Protein AF-A0A928IT54-F1 (afdb_monomer_lite)

Secondary structure (DSSP, 8-state):
--THHHHHHHHHHHHHHHHHHHHHHHHHHHHHHHHHHHHHHHHHHHHHHHHHHHHHHTTTT------------------------------------------------------------------EEEEEEEEEETTEEEEEEEEESS-TTS-TT-EEEEEEEEEEEEEEEETTEEEEEES---TTTS-TT-EEEEEEEEEEE-SS-EEEEEEEEEE----

Foldseek 3Di:
DDPVVVVVVVVVVVVVVVVVVVVVVVVVVVVVVVVVVVVVVVVVVVVVVVVVVVCVVVVVPPPPDDDDDDDDDDDDDDDDDDDDDDPDDDDDDDDDDDDDDDDDDDDPPPDPPPPPPPPPPPDPPFFKFWWQFAADDPFFGKTFGQDGDDDPPDDGRAIEAEGEDQFAWEWEDDPPGTDTDTDDDDCVVRPGRFIKMFGADDWDDDPRHIYGYGRYIYRDDDD

Sequence (223 aa):
MRPEKLHDALNYLDDDLIISADKRRRNRDEDKRIWFRIIPAAACFCLILTGVLVARHTGMLDSKDSVVQEETQIETSLHSEDNGSFDGEASQSSPLPGVDDNSSSGLKNESTDDFSNESISESEERPSFIVTIEKWDKNGFDGIISEIADTKLFPEGTKVKVVFSDRCRILTPIENGYSDRAGTPCPEEFPAGTKVCIQFYSYEEKDEYVILYSDQIIKSKEE

Structure (mmCIF, N/CA/C/O backbone):
data_AF-A0A928IT54-F1
#
_entry.id   AF-A0A928IT54-F1
#
loop_
_atom_site.group_PDB
_atom_site.id
_atom_site.type_symbol
_atom_site.label_atom_id
_atom_site.label_alt_id
_atom_site.label_comp_id
_atom_site.label_asym_id
_atom_site.label_entity_id
_atom_site.label_seq_id
_atom_site.pdbx_PDB_ins_code
_atom_site.Cartn_x
_atom_site.Cartn_y
_atom_site.Cartn_z
_atom_site.occupancy
_atom_site.B_iso_or_equiv
_atom_site.auth_seq_id
_atom_site.auth_comp_id
_atom_site.auth_asym_id
_atom_site.auth_atom_id
_atom_site.pdbx_PDB_model_num
ATOM 1 N N . MET A 1 1 ? 4.496 54.650 21.876 1.00 48.75 1 MET A N 1
ATOM 2 C CA . MET A 1 1 ? 3.704 53.558 21.264 1.00 48.75 1 MET A CA 1
ATOM 3 C C . MET A 1 1 ? 3.563 52.452 22.296 1.00 48.75 1 MET A C 1
ATOM 5 O O . MET A 1 1 ? 4.516 52.237 23.031 1.00 48.75 1 MET A O 1
ATOM 9 N N . ARG A 1 2 ? 2.379 51.844 22.438 1.00 58.34 2 ARG A N 1
ATOM 10 C CA . ARG A 1 2 ? 2.133 50.810 23.458 1.00 58.34 2 ARG A CA 1
ATOM 11 C C . ARG A 1 2 ? 2.638 49.449 22.947 1.00 58.34 2 ARG A C 1
ATOM 13 O O . ARG A 1 2 ? 2.363 49.149 21.785 1.00 58.34 2 ARG A O 1
ATOM 20 N N . PRO A 1 3 ? 3.346 48.659 23.772 1.00 62.00 3 PRO A N 1
ATOM 21 C CA . PRO A 1 3 ? 3.976 47.399 23.358 1.00 62.00 3 PRO A CA 1
ATOM 22 C C . PRO A 1 3 ? 2.972 46.323 22.915 1.00 62.00 3 PRO A C 1
ATOM 24 O O . PRO A 1 3 ? 3.323 45.434 22.153 1.00 62.00 3 PRO A O 1
ATOM 27 N N . GLU A 1 4 ? 1.703 46.456 23.298 1.00 63.81 4 GLU A N 1
ATOM 28 C CA . GLU A 1 4 ? 0.630 45.519 22.937 1.00 63.81 4 GLU A CA 1
ATOM 29 C C . GLU A 1 4 ? 0.334 45.474 21.427 1.00 63.81 4 GLU A C 1
ATOM 31 O O . GLU A 1 4 ? -0.143 44.466 20.930 1.00 63.81 4 GLU A O 1
ATOM 36 N N . LYS A 1 5 ? 0.678 46.518 20.659 1.00 63.34 5 LYS A N 1
ATOM 37 C CA . LYS A 1 5 ? 0.433 46.539 19.203 1.00 63.34 5 LYS A CA 1
ATOM 38 C C . LYS A 1 5 ? 1.499 45.826 18.365 1.00 63.34 5 LYS A C 1
ATOM 40 O O . LYS A 1 5 ? 1.297 45.652 17.169 1.00 63.34 5 LYS A O 1
ATOM 45 N N . LEU A 1 6 ? 2.639 45.464 18.956 1.00 66.56 6 LEU A N 1
ATOM 46 C CA . LEU A 1 6 ? 3.739 44.815 18.232 1.00 66.56 6 LEU A CA 1
ATOM 47 C C . LEU A 1 6 ? 3.522 43.306 18.080 1.00 66.56 6 LEU A C 1
ATOM 49 O O . LEU A 1 6 ? 3.872 42.757 17.041 1.00 66.56 6 LEU A O 1
ATOM 53 N N . HIS A 1 7 ? 2.899 42.656 19.066 1.00 67.75 7 HIS A N 1
ATOM 54 C CA . HIS A 1 7 ? 2.609 41.222 19.000 1.00 67.75 7 HIS A CA 1
ATOM 55 C C . HIS A 1 7 ? 1.510 40.894 17.982 1.00 67.75 7 HIS A C 1
ATOM 57 O O . HIS A 1 7 ? 1.680 39.957 17.209 1.00 67.75 7 HIS A O 1
ATOM 63 N N . ASP A 1 8 ? 0.462 41.719 17.886 1.00 70.62 8 ASP A N 1
ATOM 64 C CA . ASP A 1 8 ? -0.584 41.544 16.866 1.00 70.62 8 ASP A CA 1
ATOM 65 C C . ASP A 1 8 ? -0.047 41.722 15.436 1.00 70.62 8 ASP A C 1
ATOM 67 O O . ASP A 1 8 ? -0.467 41.019 14.520 1.00 70.62 8 ASP A O 1
ATOM 71 N N . ALA A 1 9 ? 0.909 42.636 15.232 1.00 67.75 9 ALA A N 1
ATOM 72 C CA . ALA A 1 9 ? 1.508 42.872 13.918 1.00 67.75 9 ALA A CA 1
ATOM 73 C C . ALA A 1 9 ? 2.490 41.767 13.492 1.00 67.75 9 ALA A C 1
ATOM 75 O O . ALA A 1 9 ? 2.655 41.546 12.294 1.00 67.75 9 ALA A O 1
ATOM 76 N N . LEU A 1 10 ? 3.132 41.080 14.447 1.00 65.19 10 LEU A N 1
ATOM 77 C CA . LEU A 1 10 ? 3.963 39.909 14.152 1.00 65.19 10 LEU A CA 1
ATOM 78 C C . LEU A 1 10 ? 3.113 38.673 13.843 1.00 65.19 10 LEU A C 1
ATOM 80 O O . LEU A 1 10 ? 3.447 37.946 12.916 1.00 65.19 10 LEU A O 1
ATOM 84 N N . ASN A 1 11 ? 2.001 38.471 14.556 1.00 69.12 11 ASN A N 1
ATOM 85 C CA . ASN A 1 11 ? 1.141 37.306 14.336 1.00 69.12 11 ASN A CA 1
ATOM 86 C C . ASN A 1 11 ? 0.441 37.346 12.965 1.00 69.12 11 ASN A C 1
ATOM 88 O O . ASN A 1 11 ? 0.242 36.317 12.338 1.00 69.12 11 ASN A O 1
ATOM 92 N N . TYR A 1 12 ? 0.118 38.542 12.458 1.00 66.62 12 TYR A N 1
ATOM 93 C CA . TYR A 1 12 ? -0.532 38.688 11.149 1.00 66.62 12 TYR A CA 1
ATOM 94 C C . TYR A 1 12 ? 0.417 38.510 9.952 1.00 66.62 12 TYR A C 1
ATOM 96 O O . TYR A 1 12 ? -0.051 38.321 8.833 1.00 66.62 12 TYR A O 1
ATOM 104 N N . LEU A 1 13 ? 1.739 38.617 10.149 1.00 62.41 13 LEU A N 1
ATOM 105 C CA . LEU A 1 13 ? 2.703 38.542 9.044 1.00 62.41 13 LEU A CA 1
ATOM 106 C C . LEU A 1 13 ? 3.140 37.107 8.719 1.00 62.41 13 LEU A C 1
ATOM 108 O O . LEU A 1 13 ? 3.599 36.870 7.603 1.00 62.41 13 LEU A O 1
ATOM 112 N N . ASP A 1 14 ? 3.019 36.180 9.671 1.00 74.56 14 ASP A N 1
ATOM 113 C CA . ASP A 1 14 ? 3.501 34.802 9.517 1.00 74.56 14 ASP A CA 1
ATOM 114 C C . ASP A 1 14 ? 2.472 33.924 8.785 1.00 74.56 14 ASP A C 1
ATOM 116 O O . ASP A 1 14 ? 2.804 33.255 7.805 1.00 74.56 14 ASP A O 1
ATOM 120 N N . ASP A 1 15 ? 1.192 34.027 9.154 1.00 74.62 15 ASP A N 1
ATOM 121 C CA . ASP A 1 15 ? 0.120 33.209 8.569 1.00 74.62 15 ASP A CA 1
ATOM 122 C C . ASP A 1 15 ? -0.050 33.446 7.056 1.00 74.62 15 ASP A C 1
ATOM 124 O O . ASP A 1 15 ? -0.161 32.497 6.276 1.00 74.62 15 ASP A O 1
ATOM 128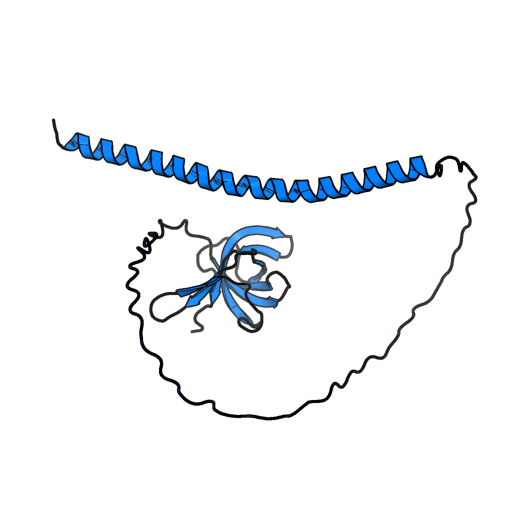 N N . ASP A 1 16 ? 0.008 34.702 6.600 1.00 75.62 16 ASP A N 1
ATOM 129 C CA . ASP A 1 16 ? -0.084 35.034 5.170 1.00 75.62 16 ASP A CA 1
ATOM 130 C C . ASP A 1 16 ? 1.132 34.512 4.373 1.00 75.62 16 ASP A C 1
ATOM 132 O O . ASP A 1 16 ? 1.015 34.124 3.197 1.00 75.62 16 ASP A O 1
ATOM 136 N N . LEU A 1 17 ? 2.315 34.466 4.997 1.00 78.06 17 LEU A N 1
ATOM 137 C CA . LEU A 1 17 ? 3.530 33.954 4.363 1.00 78.06 17 LEU A CA 1
ATOM 138 C C . LEU A 1 17 ? 3.499 32.424 4.265 1.00 78.06 17 LEU A C 1
ATOM 140 O O . LEU A 1 17 ? 3.837 31.870 3.216 1.00 78.06 17 LEU A O 1
ATOM 144 N N . ILE A 1 18 ? 3.021 31.754 5.314 1.00 75.38 18 ILE A N 1
ATOM 145 C CA . ILE A 1 18 ? 2.848 30.299 5.361 1.00 75.38 18 ILE A CA 1
ATOM 146 C C . ILE A 1 18 ? 1.807 29.861 4.321 1.00 75.38 18 ILE A C 1
ATOM 148 O O . ILE A 1 18 ? 2.095 29.006 3.481 1.00 75.38 18 ILE A O 1
ATOM 152 N N . ILE A 1 19 ? 0.645 30.524 4.266 1.00 77.81 19 ILE A N 1
ATOM 153 C CA . ILE A 1 19 ? -0.419 30.215 3.295 1.00 77.81 19 ILE A CA 1
ATOM 154 C C . ILE A 1 19 ? 0.063 30.425 1.850 1.00 77.81 19 ILE A C 1
ATOM 156 O O . ILE A 1 19 ? -0.245 29.630 0.953 1.00 77.81 19 ILE A O 1
ATOM 160 N N . SER A 1 20 ? 0.830 31.487 1.588 1.00 74.00 20 SER A N 1
ATOM 161 C CA . SER A 1 20 ? 1.341 31.764 0.239 1.00 74.00 20 SER A CA 1
ATOM 162 C C . SER A 1 20 ? 2.483 30.827 -0.183 1.00 74.00 20 SER A C 1
ATOM 164 O O . SER A 1 20 ? 2.585 30.497 -1.373 1.00 74.00 20 SER A O 1
ATOM 166 N N . ALA A 1 21 ? 3.292 30.340 0.763 1.00 75.88 21 ALA A N 1
ATOM 167 C CA . ALA A 1 21 ? 4.325 29.336 0.520 1.00 75.88 21 ALA A CA 1
ATOM 168 C C . ALA A 1 21 ? 3.724 27.950 0.227 1.00 75.88 21 ALA A C 1
ATOM 170 O O . ALA A 1 21 ? 4.107 27.312 -0.763 1.00 75.88 21 ALA A O 1
ATOM 171 N N . ASP A 1 22 ? 2.720 27.524 0.995 1.00 73.81 22 ASP A N 1
ATOM 172 C CA . ASP A 1 22 ? 2.057 26.229 0.797 1.00 73.81 22 ASP A CA 1
ATOM 173 C C . ASP A 1 22 ? 1.268 26.167 -0.510 1.00 73.81 22 ASP A C 1
ATOM 175 O O . ASP A 1 22 ? 1.308 25.168 -1.239 1.00 73.81 22 ASP A O 1
ATOM 179 N N . LYS A 1 23 ? 0.645 27.284 -0.902 1.00 77.62 23 LYS A N 1
ATOM 180 C CA . LYS A 1 23 ? -0.034 27.398 -2.198 1.00 77.62 23 LYS A CA 1
ATOM 181 C C . LYS A 1 23 ? 0.911 27.153 -3.381 1.0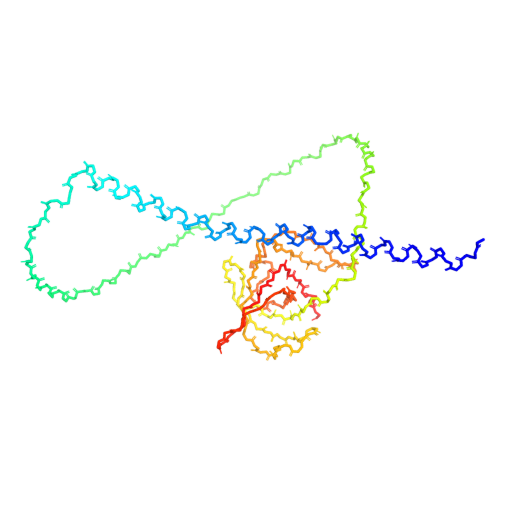0 77.62 23 LYS A C 1
ATOM 183 O O . LYS A 1 23 ? 0.489 26.604 -4.399 1.00 77.62 23 LYS A O 1
ATOM 188 N N . ARG A 1 24 ? 2.199 27.511 -3.268 1.00 70.25 24 ARG A N 1
ATOM 189 C CA . ARG A 1 24 ? 3.195 27.218 -4.317 1.00 70.25 24 ARG A CA 1
ATOM 190 C C . ARG A 1 24 ? 3.622 25.752 -4.346 1.00 70.25 24 ARG A C 1
ATOM 192 O O . ARG A 1 24 ? 3.916 25.256 -5.434 1.00 70.25 24 ARG A O 1
ATOM 199 N N . ARG A 1 25 ? 3.660 25.058 -3.202 1.00 64.94 25 ARG A N 1
ATOM 200 C CA . ARG A 1 25 ? 3.973 23.618 -3.162 1.00 64.94 25 ARG A CA 1
ATOM 201 C C . ARG A 1 25 ? 2.824 22.788 -3.738 1.00 64.94 25 ARG A C 1
ATOM 203 O O . ARG A 1 25 ? 3.078 21.963 -4.612 1.00 64.94 25 ARG A O 1
ATOM 210 N N . ARG A 1 26 ? 1.572 23.077 -3.361 1.00 66.06 26 ARG A N 1
ATOM 211 C CA . ARG A 1 26 ? 0.390 22.327 -3.836 1.00 66.06 26 ARG A CA 1
ATOM 212 C C . ARG A 1 26 ? 0.206 22.392 -5.357 1.00 66.06 26 ARG A C 1
ATOM 214 O O . ARG A 1 26 ? 0.040 21.359 -6.000 1.00 66.06 26 ARG A O 1
ATOM 221 N N . ASN A 1 27 ? 0.361 23.577 -5.953 1.00 62.44 27 ASN A N 1
ATOM 222 C CA . ASN A 1 27 ? 0.203 23.750 -7.403 1.00 62.44 27 ASN A CA 1
ATOM 223 C C . ASN A 1 27 ? 1.250 22.978 -8.232 1.00 62.44 27 ASN A C 1
ATOM 225 O O . ASN A 1 27 ? 0.994 22.641 -9.384 1.00 62.44 27 ASN A O 1
ATOM 229 N N . ARG A 1 28 ? 2.432 22.678 -7.672 1.00 60.34 28 ARG A N 1
ATOM 230 C CA . ARG A 1 28 ? 3.509 22.003 -8.416 1.00 60.34 28 ARG A CA 1
ATOM 231 C C . ARG A 1 28 ? 3.288 20.495 -8.563 1.00 60.34 28 ARG A C 1
ATOM 233 O O . ARG A 1 28 ? 3.845 19.891 -9.483 1.00 60.34 28 ARG A O 1
ATOM 240 N N . ASP A 1 29 ? 2.511 19.884 -7.674 1.00 58.00 29 ASP A N 1
ATOM 241 C CA . ASP A 1 29 ? 2.240 18.444 -7.720 1.00 58.00 29 ASP A CA 1
ATOM 242 C C . ASP A 1 29 ? 0.953 18.096 -8.478 1.00 58.00 29 ASP A C 1
ATOM 244 O O . ASP A 1 29 ? 0.865 17.008 -9.053 1.00 58.00 29 ASP A O 1
ATOM 248 N N . GLU A 1 30 ? 0.005 19.029 -8.588 1.00 60.62 30 GLU A N 1
ATOM 249 C CA . GLU A 1 30 ? -1.184 18.854 -9.431 1.00 60.62 30 GLU A CA 1
ATOM 250 C C . GLU A 1 30 ? -0.840 18.862 -10.933 1.00 60.62 30 GLU A C 1
ATOM 252 O O . GLU A 1 30 ? -1.327 18.006 -11.679 1.00 60.62 30 GLU A O 1
ATOM 257 N N . ASP A 1 31 ? 0.091 19.720 -11.368 1.00 64.56 31 ASP A N 1
ATOM 258 C CA . ASP A 1 31 ? 0.522 19.804 -12.776 1.00 64.56 31 ASP A CA 1
ATOM 259 C C . ASP A 1 31 ? 1.129 18.490 -13.304 1.00 64.56 31 ASP A C 1
ATOM 261 O O . ASP A 1 31 ? 0.942 18.117 -14.468 1.00 64.56 31 ASP A O 1
ATOM 265 N N . LYS A 1 32 ? 1.819 17.729 -12.444 1.00 61.94 32 LYS A N 1
ATOM 266 C CA . LYS A 1 32 ? 2.462 16.465 -12.844 1.00 61.94 32 LYS A CA 1
ATOM 267 C C . LYS A 1 32 ? 1.441 15.369 -13.144 1.00 61.94 32 LYS A C 1
ATOM 269 O O . LYS A 1 32 ? 1.650 14.582 -14.067 1.00 61.94 32 LYS A O 1
ATOM 274 N N . ARG A 1 33 ? 0.324 15.317 -12.406 1.00 65.12 33 ARG A N 1
ATOM 275 C CA . ARG A 1 33 ? -0.713 14.285 -12.605 1.00 65.12 33 ARG A CA 1
ATOM 276 C C . ARG A 1 33 ? -1.452 14.466 -13.931 1.00 65.12 33 ARG A C 1
ATOM 278 O O . ARG A 1 33 ? -1.840 13.478 -14.553 1.00 65.12 33 ARG A O 1
ATOM 285 N N . ILE A 1 34 ? -1.611 15.710 -14.386 1.00 71.38 34 ILE A N 1
ATOM 286 C CA . ILE A 1 34 ? -2.266 16.022 -15.663 1.00 71.38 34 ILE A CA 1
ATOM 287 C C . ILE A 1 34 ? -1.351 15.650 -16.838 1.00 71.38 34 ILE A C 1
ATOM 289 O O . ILE A 1 34 ? -1.801 14.999 -17.782 1.00 71.38 34 ILE A O 1
ATOM 293 N N . TRP A 1 35 ? -0.054 15.967 -16.758 1.00 70.75 35 TRP A N 1
ATOM 294 C CA . TRP A 1 35 ? 0.914 15.631 -17.810 1.00 70.75 35 TRP A CA 1
ATOM 295 C C . TRP A 1 35 ? 1.022 14.125 -18.075 1.00 70.75 35 TRP A C 1
ATOM 297 O O . TRP A 1 35 ? 1.027 13.706 -19.234 1.00 70.75 35 TRP A O 1
ATOM 307 N N . PHE A 1 36 ? 1.014 13.299 -17.024 1.00 73.44 36 PHE A N 1
ATOM 308 C CA . PHE A 1 36 ? 1.082 11.841 -17.174 1.00 73.44 36 PHE A CA 1
ATOM 309 C C . PHE A 1 36 ? -0.110 11.235 -17.929 1.00 73.44 36 PHE A C 1
ATOM 311 O O . PHE A 1 36 ? 0.040 10.187 -18.555 1.00 73.44 36 PHE A O 1
ATOM 318 N N . ARG A 1 37 ? -1.279 11.891 -17.935 1.00 74.88 37 ARG A N 1
ATOM 319 C CA . ARG A 1 37 ? -2.451 11.425 -18.697 1.00 74.88 37 ARG A CA 1
ATOM 320 C C . ARG A 1 37 ? -2.429 11.845 -20.168 1.00 74.88 37 ARG A C 1
ATOM 322 O O . ARG A 1 37 ? -2.993 11.142 -21.001 1.00 74.88 37 ARG A O 1
ATOM 329 N N . ILE A 1 38 ? -1.772 12.954 -20.506 1.00 83.56 38 ILE A N 1
ATOM 330 C CA . ILE A 1 38 ? -1.768 13.498 -21.875 1.00 83.56 38 ILE A CA 1
ATOM 331 C C . ILE A 1 38 ? -0.731 12.791 -22.762 1.00 83.56 38 ILE A C 1
ATOM 333 O O . ILE A 1 38 ? -0.992 12.553 -23.941 1.00 83.56 38 ILE A O 1
ATOM 337 N N . ILE A 1 39 ? 0.417 12.398 -22.200 1.00 83.31 39 ILE A N 1
ATOM 338 C CA . ILE A 1 39 ? 1.505 11.724 -22.933 1.00 83.31 39 ILE A CA 1
ATOM 339 C C . ILE A 1 39 ? 1.045 10.455 -23.687 1.00 83.31 39 ILE A C 1
ATOM 341 O O . ILE A 1 39 ? 1.313 10.368 -24.889 1.00 83.31 39 ILE A O 1
ATOM 345 N N . PRO A 1 40 ? 0.334 9.485 -23.070 1.00 83.00 40 PRO A N 1
ATOM 346 C CA . PRO A 1 40 ? -0.095 8.282 -23.788 1.00 83.00 40 PRO A CA 1
ATOM 347 C C . PRO A 1 40 ? -1.131 8.587 -24.878 1.00 83.00 40 PRO A C 1
ATOM 349 O O . PRO A 1 40 ? -1.068 8.009 -25.961 1.00 83.00 40 PRO A O 1
ATOM 352 N N . ALA A 1 41 ? -2.036 9.545 -24.643 1.00 86.44 41 ALA A N 1
ATOM 353 C CA . ALA A 1 41 ? -3.020 9.963 -25.640 1.00 86.44 41 ALA A CA 1
ATOM 354 C C . ALA A 1 41 ? -2.348 10.583 -26.879 1.00 86.44 41 ALA A C 1
ATOM 356 O O . ALA A 1 41 ? -2.717 10.266 -28.012 1.00 86.44 41 ALA A O 1
ATOM 357 N N . ALA A 1 42 ? -1.317 11.409 -26.673 1.00 91.62 42 ALA A N 1
ATOM 358 C CA . ALA A 1 42 ? -0.528 11.984 -27.758 1.00 91.62 42 ALA A CA 1
ATOM 359 C C . ALA A 1 42 ? 0.234 10.906 -28.551 1.00 91.62 42 ALA A C 1
ATOM 361 O O . ALA A 1 42 ? 0.244 10.944 -29.782 1.00 91.62 42 ALA A O 1
ATOM 362 N N . ALA A 1 43 ? 0.813 9.909 -27.872 1.00 92.94 43 ALA A N 1
ATOM 363 C CA . ALA A 1 43 ? 1.506 8.800 -28.529 1.00 92.94 43 ALA A CA 1
ATOM 364 C C . ALA A 1 43 ? 0.561 7.958 -29.407 1.00 92.94 43 ALA A C 1
ATOM 366 O O . ALA A 1 43 ? 0.886 7.668 -30.560 1.00 92.94 43 ALA A O 1
ATOM 367 N N . CYS A 1 44 ? -0.637 7.626 -28.909 1.00 91.88 44 CYS A N 1
ATOM 368 C CA . CYS A 1 44 ? -1.655 6.923 -29.696 1.00 91.88 44 CYS A CA 1
ATOM 369 C C . CYS A 1 44 ? -2.101 7.736 -30.919 1.00 91.88 44 CYS A C 1
ATOM 371 O O . CYS A 1 44 ? -2.231 7.183 -32.011 1.00 91.88 44 CYS A O 1
ATOM 373 N N . PHE A 1 45 ? -2.287 9.050 -30.766 1.00 95.31 45 PHE A N 1
ATOM 374 C CA . PHE A 1 45 ? -2.660 9.922 -31.879 1.00 95.31 45 PHE A CA 1
ATOM 375 C C . PHE A 1 45 ? -1.583 9.954 -32.977 1.00 95.31 45 PHE A C 1
ATOM 377 O O . PHE A 1 45 ? -1.910 9.868 -34.162 1.00 95.31 45 PHE A O 1
ATOM 384 N N . CYS A 1 46 ? -0.299 9.984 -32.603 1.00 94.94 46 CYS A N 1
ATOM 385 C CA . CYS A 1 46 ? 0.812 9.908 -33.555 1.00 94.94 46 CYS A CA 1
ATOM 386 C C . CYS A 1 46 ? 0.814 8.601 -34.364 1.00 94.94 46 CYS A C 1
ATOM 388 O O . CYS A 1 46 ? 1.044 8.652 -35.571 1.00 94.94 46 CYS A O 1
ATOM 390 N N . LEU A 1 47 ? 0.521 7.453 -33.739 1.00 94.56 47 LEU A N 1
ATOM 391 C CA . LEU A 1 47 ? 0.449 6.159 -34.437 1.00 94.56 47 LEU A CA 1
ATOM 392 C C . LEU A 1 47 ? -0.705 6.095 -35.448 1.00 94.56 47 LEU A C 1
ATOM 394 O O . LEU A 1 47 ? -0.556 5.532 -36.532 1.00 94.56 47 LEU A O 1
ATOM 398 N N . ILE A 1 48 ? -1.849 6.703 -35.123 1.00 94.62 48 ILE A N 1
ATOM 399 C CA . ILE A 1 48 ? -2.984 6.790 -36.051 1.00 94.62 48 ILE A CA 1
ATOM 400 C C . ILE A 1 48 ? -2.609 7.664 -37.252 1.00 94.62 48 ILE A C 1
ATOM 402 O O . ILE A 1 48 ? -2.850 7.280 -38.397 1.00 94.62 48 ILE A O 1
ATOM 406 N N 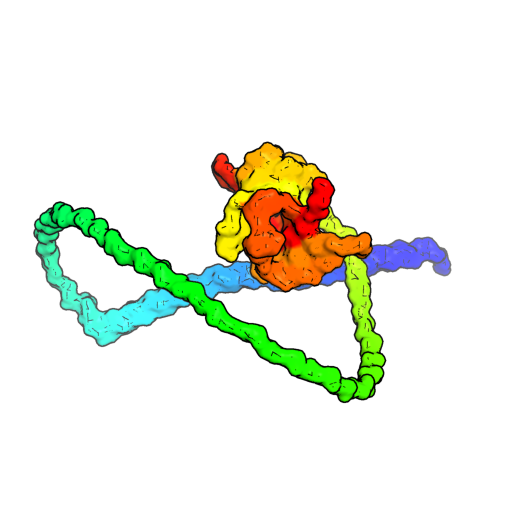. LEU A 1 49 ? -1.983 8.820 -37.009 1.00 95.25 49 LEU A N 1
ATOM 407 C CA . LEU A 1 49 ? -1.562 9.720 -38.080 1.00 95.25 49 LEU A CA 1
ATOM 408 C C . LEU A 1 49 ? -0.534 9.074 -39.010 1.00 95.25 49 LEU A C 1
ATOM 410 O O . LEU A 1 49 ? -0.686 9.177 -40.227 1.00 95.25 49 LEU A O 1
ATOM 414 N N . THR A 1 50 ? 0.477 8.383 -38.476 1.00 93.81 50 THR A N 1
ATOM 415 C CA . THR A 1 50 ? 1.465 7.681 -39.310 1.00 93.81 50 THR A CA 1
ATOM 416 C C . THR A 1 50 ? 0.828 6.544 -40.101 1.00 93.81 50 THR A C 1
ATOM 418 O O . THR A 1 50 ? 1.107 6.423 -41.293 1.00 93.81 50 THR A O 1
ATOM 421 N N . GLY A 1 51 ? -0.089 5.776 -39.502 1.00 91.69 51 GLY A N 1
ATOM 422 C CA . GLY A 1 51 ? -0.845 4.732 -40.200 1.00 91.69 51 GLY A CA 1
ATOM 423 C C . GLY A 1 51 ? -1.656 5.273 -41.383 1.00 91.69 51 GLY A C 1
ATOM 424 O O . GLY A 1 51 ? -1.572 4.740 -42.489 1.00 91.69 51 GLY A O 1
ATOM 425 N N . VAL A 1 52 ? -2.379 6.382 -41.189 1.00 91.50 52 VAL A N 1
ATOM 426 C CA . VAL A 1 52 ? -3.151 7.039 -42.261 1.00 91.50 52 VAL A CA 1
ATOM 427 C C . VAL A 1 52 ? -2.236 7.576 -43.365 1.00 91.50 52 VAL A C 1
ATOM 429 O O . VAL A 1 52 ? -2.566 7.472 -44.548 1.00 91.50 52 VAL A O 1
ATOM 432 N N . LEU A 1 53 ? -1.084 8.143 -43.003 1.00 93.25 53 LEU A N 1
ATOM 433 C CA . LEU A 1 53 ? -0.139 8.722 -43.958 1.00 93.25 53 LEU A CA 1
ATOM 434 C C . LEU A 1 53 ? 0.518 7.633 -44.821 1.00 93.25 53 LEU A C 1
ATOM 436 O O . LEU A 1 53 ? 0.596 7.787 -46.040 1.00 93.25 53 LEU A O 1
ATOM 440 N N . VAL A 1 54 ? 0.889 6.499 -44.216 1.00 93.56 54 VAL A N 1
ATOM 441 C CA . VAL A 1 54 ? 1.394 5.320 -44.938 1.00 93.56 54 VAL A CA 1
ATOM 442 C C . VAL A 1 54 ? 0.313 4.731 -45.842 1.00 93.56 54 VAL A C 1
ATOM 444 O O . VAL A 1 54 ? 0.581 4.535 -47.023 1.00 93.56 54 VAL A O 1
ATOM 447 N N . ALA A 1 55 ? -0.913 4.530 -45.347 1.00 85.38 55 ALA A N 1
ATOM 448 C CA . ALA A 1 55 ? -2.018 3.982 -46.142 1.00 85.38 55 ALA A CA 1
ATOM 449 C C . ALA A 1 55 ? -2.363 4.848 -47.367 1.00 85.38 55 ALA A C 1
ATOM 451 O O . ALA A 1 55 ? -2.705 4.327 -48.430 1.00 85.38 55 ALA A O 1
ATOM 452 N N . ARG A 1 56 ? -2.239 6.178 -47.245 1.00 85.56 56 ARG A N 1
ATOM 453 C CA . ARG A 1 56 ? -2.381 7.097 -48.383 1.00 85.56 56 ARG A CA 1
ATOM 454 C C . ARG A 1 56 ? -1.222 6.997 -49.368 1.00 85.56 56 ARG A C 1
ATOM 456 O O . ARG A 1 56 ? -1.457 7.078 -50.568 1.00 85.56 56 ARG A O 1
ATOM 463 N N . HIS A 1 57 ? 0.006 6.825 -48.884 1.00 85.69 57 HIS A N 1
ATOM 464 C CA . HIS A 1 57 ? 1.185 6.741 -49.744 1.00 85.69 57 HIS A CA 1
ATOM 465 C C . HIS A 1 57 ? 1.302 5.390 -50.468 1.00 85.69 57 HIS A C 1
ATOM 467 O O . HIS A 1 57 ? 1.847 5.327 -51.566 1.00 85.69 57 HIS A O 1
ATOM 473 N N . THR A 1 58 ? 0.790 4.303 -49.887 1.00 84.88 58 THR A N 1
ATOM 474 C CA . THR A 1 58 ? 0.839 2.963 -50.494 1.00 84.88 58 THR A CA 1
ATOM 475 C C . THR A 1 58 ? -0.310 2.679 -51.463 1.00 84.88 58 THR A C 1
ATOM 477 O O . THR A 1 58 ? -0.333 1.611 -52.065 1.00 84.88 58 THR A O 1
ATOM 480 N N . GLY A 1 59 ? -1.254 3.611 -51.650 1.00 69.25 59 GLY A N 1
ATOM 481 C CA . GLY A 1 59 ? -2.353 3.450 -52.611 1.00 69.25 59 GLY A CA 1
ATOM 482 C C . GLY A 1 59 ? -3.327 2.315 -52.267 1.00 69.25 59 GLY A C 1
ATOM 483 O O . GLY A 1 59 ? -4.083 1.873 -53.123 1.00 69.25 59 GLY A O 1
ATOM 484 N N . MET A 1 60 ? -3.335 1.845 -51.016 1.00 58.41 60 MET A N 1
ATOM 485 C CA . MET A 1 60 ? -4.047 0.627 -50.602 1.00 58.41 60 MET A CA 1
ATOM 486 C C . MET A 1 60 ? -5.559 0.824 -50.372 1.00 58.41 60 MET A C 1
ATOM 488 O O . MET A 1 60 ? -6.226 -0.073 -49.867 1.00 58.41 60 MET A O 1
ATOM 492 N N . LEU A 1 61 ? -6.113 1.993 -50.716 1.00 57.53 61 LEU A N 1
ATOM 493 C CA . LEU A 1 61 ? -7.530 2.327 -50.505 1.00 57.53 61 LEU A CA 1
ATOM 494 C C . LEU A 1 61 ? -8.411 2.187 -51.755 1.00 57.53 61 LEU A C 1
ATOM 496 O O . LEU A 1 61 ? -9.570 2.586 -51.705 1.00 57.53 61 LEU A O 1
ATOM 500 N N . ASP A 1 62 ? -7.906 1.589 -52.837 1.00 57.00 62 ASP A N 1
ATOM 501 C CA . ASP A 1 62 ? -8.700 1.331 -54.050 1.00 57.00 62 ASP A CA 1
ATOM 502 C C . ASP A 1 62 ? -8.923 -0.170 -54.319 1.00 57.00 62 ASP A C 1
ATOM 504 O O . ASP A 1 62 ? -8.956 -0.627 -55.455 1.00 57.00 62 ASP A O 1
ATOM 508 N N . SER A 1 63 ? -9.071 -0.975 -53.260 1.00 57.09 63 SER A N 1
ATOM 509 C CA . SER A 1 63 ? -9.619 -2.337 -53.361 1.00 57.09 63 SER A CA 1
ATOM 510 C C . SER A 1 63 ? -11.039 -2.349 -52.825 1.00 57.09 63 SER A C 1
ATOM 512 O O . SER A 1 63 ? -11.315 -2.630 -51.661 1.00 57.09 63 SER A O 1
ATOM 514 N N . LYS A 1 64 ? -11.950 -1.978 -53.716 1.00 58.84 64 LYS A N 1
ATOM 515 C CA . LYS A 1 64 ? -13.387 -2.094 -53.543 1.00 58.84 64 LYS A CA 1
ATOM 516 C C . LYS A 1 64 ? -13.818 -3.413 -54.171 1.00 58.84 64 LYS A C 1
ATOM 518 O O . LYS A 1 64 ? -14.396 -3.378 -55.244 1.00 58.84 64 LYS A O 1
ATOM 523 N N . ASP A 1 65 ? -13.544 -4.545 -53.521 1.00 48.44 65 ASP A N 1
ATOM 524 C CA . ASP A 1 65 ? -14.045 -5.833 -54.005 1.00 48.44 65 ASP A CA 1
ATOM 525 C C . ASP A 1 65 ? -14.656 -6.705 -52.905 1.00 48.44 65 ASP A C 1
ATOM 527 O O . ASP A 1 65 ? -14.022 -7.119 -51.938 1.00 48.44 65 ASP A O 1
ATOM 531 N N . SER A 1 66 ? -15.956 -6.913 -53.123 1.00 48.66 66 SER A N 1
ATOM 532 C CA . SER A 1 66 ? -16.748 -8.118 -52.900 1.00 48.66 66 SER A CA 1
ATOM 533 C C . SER A 1 66 ? -16.575 -8.889 -51.592 1.00 48.66 66 SER A C 1
ATOM 535 O O . SER A 1 66 ? -15.690 -9.721 -51.423 1.00 48.66 66 SER A O 1
ATOM 537 N N . VAL A 1 67 ? -17.601 -8.714 -50.759 1.00 58.12 67 VAL A N 1
ATOM 538 C CA . VAL A 1 67 ? -18.328 -9.779 -50.056 1.00 58.12 67 VAL A CA 1
ATOM 539 C C . VAL A 1 67 ? -18.101 -11.161 -50.686 1.00 58.12 67 VAL A C 1
ATOM 541 O O . VAL A 1 67 ? -18.673 -11.468 -51.730 1.00 58.12 67 VAL A O 1
ATOM 544 N N . VAL A 1 68 ? -17.345 -12.011 -49.997 1.00 48.97 68 VAL A N 1
ATOM 545 C CA . VAL A 1 68 ? -17.586 -13.455 -49.967 1.00 48.97 68 VAL A CA 1
ATOM 546 C C . VAL A 1 68 ? -17.571 -13.861 -48.502 1.00 48.97 68 VAL A C 1
ATOM 548 O O . VAL A 1 68 ? -16.566 -13.781 -47.803 1.00 48.97 68 VAL A O 1
ATOM 551 N N . GLN A 1 69 ? -18.765 -14.199 -48.041 1.00 52.31 69 GLN A N 1
ATOM 552 C CA . GLN A 1 69 ? -19.056 -14.801 -46.759 1.00 52.31 69 GLN A CA 1
ATOM 553 C C . GLN A 1 69 ? -18.612 -16.264 -46.854 1.00 52.31 69 GLN A C 1
ATOM 555 O O . GLN A 1 69 ? -19.292 -17.061 -47.494 1.00 52.31 69 GLN A O 1
ATOM 560 N N . GLU A 1 70 ? -17.463 -16.604 -46.272 1.00 51.38 70 GLU A N 1
ATOM 561 C CA . GLU A 1 70 ? -17.066 -17.999 -46.080 1.00 51.38 70 GLU A CA 1
ATOM 562 C C . GLU A 1 70 ? -17.190 -18.338 -44.595 1.00 51.38 70 GLU A C 1
ATOM 564 O O . GLU A 1 70 ? -16.454 -17.868 -43.728 1.00 51.38 70 GLU A O 1
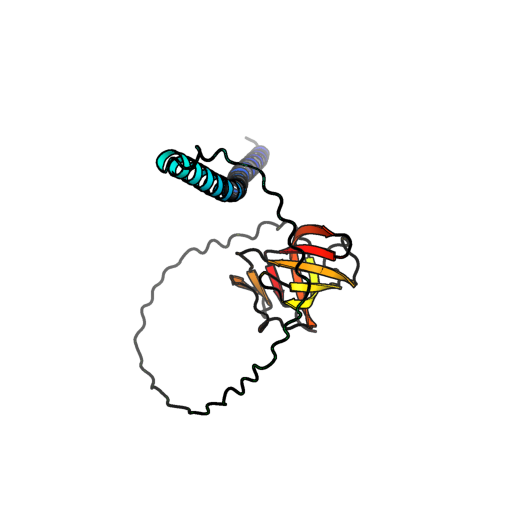ATOM 569 N N . GLU A 1 71 ? -18.243 -19.095 -44.321 1.00 56.56 71 GLU A N 1
ATOM 570 C CA . GLU A 1 71 ? -18.523 -19.767 -43.070 1.00 56.56 71 GLU A CA 1
ATOM 571 C C . GLU A 1 71 ? -17.500 -20.897 -42.910 1.00 56.56 71 GLU A C 1
ATOM 573 O O . GLU A 1 71 ? -17.545 -21.893 -43.627 1.00 56.56 71 GLU A O 1
ATOM 578 N N . THR A 1 72 ? -16.549 -20.746 -41.990 1.00 44.94 72 THR A N 1
ATOM 579 C CA . THR A 1 72 ? -15.636 -21.833 -41.621 1.00 44.94 72 THR A CA 1
ATOM 580 C C . THR A 1 72 ? -15.796 -22.126 -40.136 1.00 44.94 72 THR A C 1
ATOM 582 O O . THR A 1 72 ? -15.131 -21.551 -39.276 1.00 44.94 72 THR A O 1
ATOM 585 N N . GLN A 1 73 ? -16.730 -23.032 -39.844 1.00 51.72 73 GLN A N 1
ATOM 586 C CA . GLN A 1 73 ? -16.709 -23.836 -38.629 1.00 51.72 73 GLN A CA 1
ATOM 587 C C . GLN A 1 73 ? -15.464 -24.728 -38.668 1.00 51.72 73 GLN A C 1
ATOM 589 O O . GLN A 1 73 ? -15.382 -25.609 -39.520 1.00 51.72 73 GLN A O 1
ATOM 594 N N . ILE A 1 74 ? -14.523 -24.539 -37.741 1.00 55.94 74 ILE A N 1
ATOM 595 C CA . ILE A 1 74 ? -13.597 -25.603 -37.334 1.00 55.94 74 ILE A CA 1
ATOM 596 C C . ILE A 1 74 ? -13.585 -25.660 -35.809 1.00 55.94 74 ILE A C 1
ATOM 598 O O . ILE A 1 74 ? -12.966 -24.870 -35.101 1.00 55.94 74 ILE A O 1
ATOM 602 N N . GLU A 1 75 ? -14.372 -26.622 -35.357 1.00 45.03 75 GLU A N 1
ATOM 603 C CA . GLU A 1 75 ? -14.230 -27.407 -34.147 1.00 45.03 75 GLU A CA 1
ATOM 604 C C . GLU A 1 75 ? -12.775 -27.807 -33.823 1.00 45.03 75 GLU A C 1
ATOM 606 O O . GLU A 1 75 ? -12.012 -28.219 -34.691 1.00 45.03 75 GLU A O 1
ATOM 611 N N . THR A 1 76 ? -12.491 -27.849 -32.519 1.00 44.34 76 THR A N 1
ATOM 612 C CA . THR A 1 76 ? -11.609 -28.836 -31.871 1.00 44.34 76 THR A CA 1
ATOM 613 C C . THR A 1 76 ? -10.095 -28.685 -32.056 1.00 44.34 76 THR A C 1
ATOM 615 O O . THR A 1 76 ? -9.503 -29.104 -33.043 1.00 44.34 76 THR A O 1
ATOM 618 N N . SER A 1 77 ? -9.410 -28.288 -30.983 1.00 45.47 77 SER A N 1
ATOM 619 C CA . SER A 1 77 ? -8.616 -29.254 -30.202 1.00 45.47 77 SER A CA 1
ATOM 620 C C . SER A 1 77 ? -7.986 -28.595 -28.976 1.00 45.47 77 SER A C 1
ATOM 622 O O . SER A 1 77 ? -7.240 -27.624 -29.065 1.00 45.47 77 SER A O 1
ATOM 624 N N . LEU A 1 78 ? -8.296 -29.168 -27.809 1.00 50.78 78 LEU A N 1
ATOM 625 C CA . LEU A 1 78 ? -7.420 -29.117 -26.649 1.00 50.78 78 LEU A CA 1
ATOM 626 C C . LEU A 1 78 ? -6.052 -29.666 -27.067 1.00 50.78 78 LEU A C 1
ATOM 628 O O . LEU A 1 78 ? -5.963 -30.818 -27.498 1.00 50.78 78 LEU A O 1
ATOM 632 N 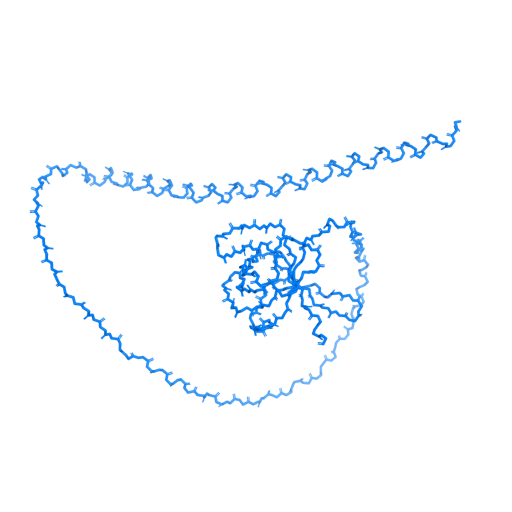N . HIS A 1 79 ? -5.002 -28.876 -26.879 1.00 45.44 79 HIS A N 1
ATOM 633 C CA . HIS A 1 79 ? -3.646 -29.395 -26.804 1.00 45.44 79 HIS A CA 1
ATOM 634 C C . HIS A 1 79 ? -3.086 -29.065 -25.424 1.00 45.44 79 HIS A C 1
ATOM 636 O O . HIS A 1 79 ? -2.875 -27.906 -25.070 1.00 45.44 79 HIS A O 1
ATOM 642 N N . SER A 1 80 ? -2.966 -30.117 -24.621 1.00 50.81 80 SER A N 1
ATOM 643 C CA . SER A 1 80 ? -2.251 -30.153 -23.357 1.00 50.81 80 SER A CA 1
ATOM 644 C C . SER A 1 80 ? -0.844 -30.673 -23.645 1.00 50.81 80 SER A C 1
ATOM 646 O O . SER A 1 80 ? -0.696 -31.823 -24.045 1.00 50.81 80 SER A O 1
ATOM 648 N N . GLU A 1 81 ? 0.160 -29.835 -23.425 1.00 56.38 81 GLU A N 1
ATOM 649 C CA . GLU A 1 81 ? 1.577 -30.193 -23.284 1.00 56.38 81 GLU A CA 1
ATOM 650 C C . GLU A 1 81 ? 1.956 -29.587 -21.924 1.00 56.38 81 GLU A C 1
ATOM 652 O O . GLU A 1 81 ? 1.837 -28.380 -21.731 1.00 56.38 81 GLU A O 1
ATOM 657 N N . ASP A 1 82 ? 2.092 -30.322 -20.825 1.00 49.41 82 ASP A N 1
ATOM 658 C CA . ASP A 1 82 ? 2.956 -31.461 -20.502 1.00 49.41 82 ASP A CA 1
ATOM 659 C C . ASP A 1 82 ? 4.458 -31.217 -20.730 1.00 49.41 82 ASP A C 1
ATOM 661 O O . ASP A 1 82 ? 4.911 -30.939 -21.836 1.00 49.41 82 ASP A O 1
ATOM 665 N N . ASN A 1 83 ? 5.199 -31.429 -19.639 1.00 50.19 83 ASN A N 1
ATOM 666 C CA . ASN A 1 83 ? 6.651 -31.550 -19.488 1.00 50.19 83 ASN A CA 1
ATOM 667 C C . ASN A 1 83 ? 7.521 -30.284 -19.430 1.00 50.19 83 ASN A C 1
ATOM 669 O O . ASN A 1 83 ? 7.934 -29.701 -20.427 1.00 50.19 83 ASN A O 1
ATOM 673 N N . GLY A 1 84 ? 7.948 -29.977 -18.201 1.00 45.22 84 GLY A N 1
ATOM 674 C CA . GLY A 1 84 ? 9.066 -29.083 -17.910 1.00 45.22 84 GLY A CA 1
ATOM 675 C C . GLY A 1 84 ? 9.594 -29.251 -16.486 1.00 45.22 84 GLY A C 1
ATOM 676 O O . GLY A 1 84 ? 9.697 -28.274 -15.754 1.00 45.22 84 GLY A O 1
ATOM 677 N N . SER A 1 85 ? 9.877 -30.492 -16.072 1.00 52.56 85 SER A N 1
ATOM 678 C CA . SER A 1 85 ? 10.681 -30.786 -14.877 1.00 52.56 85 SER A CA 1
ATOM 679 C C . SER A 1 85 ? 12.096 -30.252 -15.114 1.00 52.56 85 SER A C 1
ATOM 681 O O . SER A 1 85 ? 12.799 -30.702 -16.017 1.00 52.56 85 SER A O 1
ATOM 683 N N . PHE A 1 86 ? 12.474 -29.234 -14.344 1.00 49.47 86 PHE A N 1
ATOM 684 C CA . PHE A 1 86 ? 13.806 -28.644 -14.349 1.00 49.47 86 PHE A CA 1
ATOM 685 C C . PHE A 1 86 ? 14.436 -28.879 -12.976 1.00 49.47 86 PHE A C 1
ATOM 687 O O . PHE A 1 86 ? 14.282 -28.074 -12.057 1.00 49.47 86 PHE A O 1
ATOM 694 N N . ASP A 1 87 ? 15.122 -30.013 -12.846 1.00 57.78 87 ASP A N 1
ATOM 695 C CA . ASP A 1 87 ? 16.010 -30.305 -11.725 1.00 57.78 87 ASP A CA 1
ATOM 696 C C . ASP A 1 87 ? 17.344 -29.583 -11.974 1.00 57.78 87 ASP A C 1
ATOM 698 O O . ASP A 1 87 ? 18.249 -30.091 -12.634 1.00 57.78 87 ASP A O 1
ATOM 702 N N . GLY A 1 88 ? 17.427 -28.338 -11.501 1.00 50.56 88 GLY A N 1
ATOM 703 C CA . GLY A 1 88 ? 18.638 -27.523 -11.543 1.00 50.56 88 GLY A CA 1
ATOM 704 C C . GLY A 1 88 ? 19.530 -27.794 -10.334 1.00 50.56 88 GLY A C 1
ATOM 705 O O . GLY A 1 88 ? 19.226 -27.360 -9.225 1.00 50.56 88 GLY A O 1
ATOM 706 N N . GLU A 1 89 ? 20.622 -28.513 -10.586 1.00 54.53 89 GLU A N 1
ATOM 707 C CA . GLU A 1 89 ? 21.712 -28.877 -9.680 1.00 54.53 89 GLU A CA 1
ATOM 708 C C . GLU A 1 89 ? 22.150 -27.792 -8.684 1.00 54.53 89 GLU A C 1
ATOM 710 O O . GLU A 1 89 ? 22.471 -26.651 -9.023 1.00 54.53 89 GLU A O 1
ATOM 715 N N . ALA A 1 90 ? 22.294 -28.236 -7.436 1.00 50.66 90 ALA A N 1
ATOM 716 C CA . ALA A 1 90 ? 23.051 -27.569 -6.396 1.00 50.66 90 ALA A CA 1
ATOM 717 C C . ALA A 1 90 ? 24.535 -27.472 -6.787 1.00 50.66 90 ALA A C 1
ATOM 719 O O . ALA A 1 90 ? 25.243 -28.476 -6.830 1.00 50.66 90 ALA A O 1
ATOM 720 N N . SER A 1 91 ? 25.029 -26.253 -6.998 1.00 57.00 91 SER A N 1
ATOM 721 C CA . SER A 1 91 ? 26.468 -25.986 -7.046 1.00 57.00 91 SER A CA 1
ATOM 722 C C . SER A 1 91 ? 26.962 -25.529 -5.676 1.00 57.00 91 SER A C 1
ATOM 724 O O . SER A 1 91 ? 26.761 -24.390 -5.258 1.00 57.00 91 SER A O 1
ATOM 726 N N . GLN A 1 92 ? 27.615 -26.459 -4.980 1.00 53.47 92 GLN A N 1
ATOM 727 C CA . GLN A 1 92 ? 28.547 -26.193 -3.889 1.00 53.47 92 GLN A CA 1
ATOM 728 C C . GLN A 1 92 ? 29.892 -25.722 -4.453 1.00 53.47 92 GLN A C 1
ATOM 730 O O . GLN A 1 92 ? 30.517 -26.446 -5.220 1.00 53.47 92 GLN A O 1
ATOM 735 N N . SER A 1 93 ? 30.370 -24.563 -4.001 1.00 51.03 93 SER A N 1
ATOM 736 C CA . SER A 1 93 ? 31.793 -24.212 -3.816 1.00 51.03 93 SER A CA 1
ATOM 737 C C . SER A 1 93 ? 31.857 -22.744 -3.399 1.00 51.03 93 SER A C 1
ATOM 739 O O . SER A 1 93 ? 31.074 -21.959 -3.915 1.00 51.03 93 SER A O 1
ATOM 741 N N . SER A 1 94 ? 32.755 -22.198 -2.595 1.00 59.72 94 SER A N 1
ATOM 742 C CA . SER A 1 94 ? 33.758 -22.605 -1.610 1.00 59.72 94 SER A CA 1
ATOM 743 C C . SER A 1 94 ? 34.248 -21.257 -1.035 1.00 59.72 94 SER A C 1
ATOM 745 O O . SER A 1 94 ? 34.210 -20.253 -1.752 1.00 59.72 94 SER A O 1
ATOM 747 N N . PRO A 1 95 ? 34.703 -21.179 0.223 1.00 59.16 95 PRO A N 1
ATOM 748 C CA . PRO A 1 95 ? 35.134 -19.924 0.834 1.00 59.16 95 PRO A CA 1
ATOM 749 C C . PRO A 1 95 ? 36.583 -19.593 0.453 1.00 59.16 95 PRO A C 1
ATOM 751 O O . PRO A 1 95 ? 37.427 -20.485 0.403 1.00 59.16 95 PRO A O 1
ATOM 754 N N . LEU A 1 96 ? 36.884 -18.314 0.223 1.00 65.12 96 LEU A N 1
ATOM 755 C CA . LEU A 1 96 ? 38.241 -17.795 0.006 1.00 65.12 96 LEU A CA 1
ATOM 756 C C . LEU A 1 96 ? 38.318 -16.321 0.469 1.00 65.12 96 LEU A C 1
ATOM 758 O O . LEU A 1 96 ? 37.277 -15.701 0.678 1.00 65.12 96 LEU A O 1
ATOM 762 N N . PRO A 1 97 ? 39.522 -15.784 0.734 1.00 58.12 97 PRO A N 1
ATOM 763 C CA . PRO A 1 97 ? 40.050 -15.603 2.079 1.00 58.12 97 PRO A CA 1
ATOM 764 C C . PRO A 1 97 ? 40.110 -14.127 2.495 1.00 58.12 97 PRO A C 1
ATOM 766 O O . PRO A 1 97 ? 39.859 -13.221 1.702 1.00 58.12 97 PRO A O 1
ATOM 769 N N . GLY A 1 98 ? 40.480 -13.919 3.761 1.00 51.72 98 GLY A N 1
ATOM 770 C CA . GLY A 1 98 ? 40.774 -12.613 4.335 1.00 51.72 98 GLY A CA 1
ATOM 771 C C . GLY A 1 98 ? 41.731 -11.792 3.476 1.00 51.72 98 GLY A C 1
ATOM 772 O O . GLY A 1 98 ? 42.721 -12.302 2.951 1.00 51.72 98 GLY A O 1
ATOM 773 N N . VAL A 1 99 ? 41.396 -10.512 3.359 1.00 59.75 99 VAL A N 1
ATOM 774 C CA . VAL A 1 99 ? 42.308 -9.474 2.903 1.00 59.75 99 VAL A CA 1
ATOM 775 C C . VAL A 1 99 ? 42.469 -8.508 4.057 1.00 59.75 99 VAL A C 1
ATOM 777 O O . VAL A 1 99 ? 41.495 -8.050 4.656 1.00 59.75 99 VAL A O 1
ATOM 780 N N . ASP A 1 100 ? 43.738 -8.311 4.361 1.00 51.75 100 ASP A N 1
ATOM 781 C CA . ASP A 1 100 ? 44.279 -7.660 5.526 1.00 51.75 100 ASP A CA 1
ATOM 782 C C . ASP A 1 100 ? 43.943 -6.173 5.612 1.00 51.75 100 ASP A C 1
ATOM 784 O O . ASP A 1 100 ? 43.709 -5.471 4.622 1.00 51.75 100 ASP A O 1
ATOM 788 N N . ASP A 1 101 ? 44.002 -5.723 6.860 1.00 53.91 101 ASP A N 1
ATOM 789 C CA . ASP A 1 101 ? 44.080 -4.348 7.304 1.00 53.91 101 ASP A CA 1
ATOM 790 C C . ASP A 1 101 ? 44.974 -3.494 6.401 1.00 53.91 101 ASP A C 1
ATOM 792 O O . ASP A 1 101 ? 46.170 -3.757 6.243 1.00 53.91 101 ASP A O 1
ATOM 796 N N . ASN A 1 102 ? 44.434 -2.381 5.899 1.00 56.12 102 ASN A N 1
ATOM 797 C CA . ASN A 1 102 ? 45.294 -1.261 5.561 1.00 56.12 102 ASN A CA 1
ATOM 798 C C . ASN A 1 102 ? 44.728 0.070 6.045 1.00 56.12 102 ASN A C 1
ATOM 800 O O . ASN A 1 102 ? 43.721 0.595 5.572 1.00 56.12 102 ASN A O 1
ATOM 804 N N . SER A 1 103 ? 45.476 0.595 7.007 1.00 52.47 103 SER A N 1
ATOM 805 C CA . SER A 1 103 ? 45.511 1.971 7.460 1.00 52.47 103 SER A CA 1
ATOM 806 C C . SER A 1 103 ? 45.483 2.963 6.296 1.00 52.47 103 SER A C 1
ATOM 808 O O . SER A 1 103 ? 46.322 2.898 5.401 1.00 52.47 103 SER A O 1
ATOM 810 N N . SER A 1 104 ? 44.629 3.982 6.374 1.00 46.69 104 SER A N 1
ATOM 811 C CA . SER A 1 104 ? 44.963 5.272 5.771 1.00 46.69 104 SER A CA 1
ATOM 812 C C . SER A 1 104 ? 44.226 6.420 6.451 1.00 46.69 104 SER A C 1
ATOM 814 O O . SER A 1 104 ? 43.016 6.578 6.335 1.00 46.69 104 SER A O 1
ATOM 816 N N . SER A 1 105 ? 45.027 7.157 7.221 1.00 47.53 105 SER A N 1
ATOM 817 C CA . SER A 1 105 ? 45.014 8.600 7.473 1.00 47.53 105 SER A CA 1
ATOM 818 C C . SER A 1 105 ? 43.729 9.386 7.221 1.00 47.53 105 SER A C 1
ATOM 820 O O . SER A 1 105 ? 43.220 9.486 6.108 1.00 47.53 105 SER A O 1
ATOM 822 N N . GLY A 1 106 ? 43.320 10.071 8.285 1.00 49.91 106 GLY A N 1
ATOM 823 C CA . GLY A 1 106 ? 42.205 10.988 8.286 1.00 49.91 106 GLY A CA 1
ATOM 824 C C . GLY A 1 106 ? 42.369 12.209 7.389 1.00 49.91 106 GLY A C 1
ATOM 825 O O . GLY A 1 106 ? 43.452 12.758 7.193 1.00 49.91 106 GLY A O 1
ATOM 826 N N . LEU A 1 107 ? 41.206 12.686 6.969 1.00 44.69 107 LEU A N 1
ATOM 827 C CA . LEU A 1 107 ? 40.948 14.077 6.669 1.00 44.69 107 LEU A CA 1
ATOM 828 C C . LEU A 1 107 ? 39.733 14.475 7.504 1.00 44.69 107 LEU A C 1
ATOM 830 O O . LEU A 1 107 ? 38.628 13.973 7.311 1.00 44.69 107 LEU A O 1
ATOM 834 N N . LYS A 1 108 ? 39.980 15.341 8.489 1.00 47.62 108 LYS A N 1
ATOM 835 C CA . LYS A 1 108 ? 38.945 16.124 9.158 1.00 47.62 108 LYS A CA 1
ATOM 836 C C . LYS A 1 108 ? 38.349 17.061 8.111 1.00 47.62 108 LYS A C 1
ATOM 838 O O . LYS A 1 108 ? 38.905 18.128 7.869 1.00 47.62 108 LYS A O 1
ATOM 843 N N . ASN A 1 109 ? 37.245 16.654 7.501 1.00 45.06 109 ASN A N 1
ATOM 844 C CA . ASN A 1 109 ? 36.373 17.576 6.793 1.00 45.06 109 ASN A CA 1
ATOM 845 C C . ASN A 1 109 ? 35.279 17.989 7.770 1.00 45.06 109 ASN A C 1
ATOM 847 O O . ASN A 1 109 ? 34.269 17.319 7.947 1.00 45.06 109 ASN A O 1
ATOM 851 N N . GLU A 1 110 ? 35.572 19.080 8.462 1.00 49.88 110 GLU A N 1
ATOM 852 C CA . GLU A 1 110 ? 34.628 19.888 9.215 1.00 49.88 110 GLU A CA 1
ATOM 853 C C . GLU A 1 110 ? 33.770 20.644 8.183 1.00 49.88 110 GLU A C 1
ATOM 855 O O . GLU A 1 110 ? 34.055 21.792 7.855 1.00 49.88 110 GLU A O 1
ATOM 860 N N . SER A 1 111 ? 32.778 19.971 7.580 1.00 48.12 111 SER A N 1
ATOM 861 C CA . SER A 1 111 ? 31.613 20.665 7.020 1.00 48.12 111 SER A CA 1
ATOM 862 C C . SER A 1 111 ? 30.486 20.540 8.031 1.00 48.12 111 SER A C 1
ATOM 864 O O . SER A 1 111 ? 29.815 19.521 8.171 1.00 48.12 111 SER A O 1
ATOM 866 N N . THR A 1 112 ? 30.326 21.601 8.810 1.00 49.41 112 THR A N 1
ATOM 867 C CA . THR A 1 112 ? 29.071 21.955 9.460 1.00 49.41 112 THR A CA 1
ATOM 868 C C . THR A 1 112 ? 28.070 22.268 8.354 1.00 49.41 112 THR A C 1
ATOM 870 O O . THR A 1 112 ? 27.828 23.420 8.005 1.00 49.41 112 THR A O 1
ATOM 873 N N . ASP A 1 113 ? 27.537 21.213 7.746 1.00 40.94 113 ASP A N 1
ATOM 874 C CA . ASP A 1 113 ? 26.297 21.307 7.003 1.00 40.94 113 ASP A CA 1
ATOM 875 C C . ASP A 1 113 ? 25.206 21.512 8.051 1.00 40.94 113 ASP A C 1
ATOM 877 O O . ASP A 1 113 ? 24.872 20.604 8.817 1.00 40.94 113 ASP A O 1
ATOM 881 N N . ASP A 1 114 ? 24.726 22.754 8.123 1.00 41.19 114 ASP A N 1
ATOM 882 C CA . ASP A 1 114 ? 23.485 23.151 8.777 1.00 41.19 114 ASP A CA 1
ATOM 883 C C . ASP A 1 114 ? 22.344 22.306 8.189 1.00 41.19 114 ASP A C 1
ATOM 885 O O . ASP A 1 114 ? 21.599 22.734 7.304 1.00 41.19 114 ASP A O 1
ATOM 889 N N . PHE A 1 115 ? 22.208 21.072 8.679 1.00 42.81 115 PHE A N 1
ATOM 890 C CA . PHE A 1 115 ? 20.976 20.316 8.592 1.00 42.81 115 PHE A CA 1
ATOM 891 C C . PHE A 1 115 ? 19.963 21.110 9.390 1.00 42.81 115 PHE A C 1
ATOM 893 O O . PHE A 1 115 ? 19.862 21.013 10.614 1.00 42.81 115 PHE A O 1
ATOM 900 N N . SER A 1 116 ? 19.257 21.956 8.650 1.00 41.28 116 SER A N 1
ATOM 901 C CA . SER A 1 116 ? 18.011 22.559 9.060 1.00 41.28 116 SER A CA 1
ATOM 902 C C . SER A 1 116 ? 17.178 21.402 9.583 1.00 41.28 116 SER A C 1
ATOM 904 O O . SER A 1 116 ? 16.738 20.545 8.819 1.00 41.28 116 SER A O 1
ATOM 906 N N . ASN A 1 117 ? 17.079 21.325 10.905 1.00 43.31 117 ASN A N 1
ATOM 907 C CA . ASN A 1 117 ? 16.157 20.459 11.599 1.00 43.31 117 ASN A CA 1
ATOM 908 C C . ASN A 1 117 ? 14.786 20.968 11.162 1.00 43.31 117 ASN A C 1
ATOM 910 O O . ASN A 1 117 ? 14.282 21.939 11.725 1.00 43.31 117 ASN A O 1
ATOM 914 N N . GLU A 1 118 ? 14.300 20.438 10.035 1.00 44.31 118 GLU A N 1
ATOM 915 C CA . GLU A 1 118 ? 13.002 20.731 9.451 1.00 44.31 118 GLU A CA 1
ATOM 916 C C . GLU A 1 118 ? 12.021 20.269 10.518 1.00 44.31 118 GLU A C 1
ATOM 918 O O . GLU A 1 118 ? 11.706 19.088 10.649 1.00 44.31 118 GLU A O 1
ATOM 923 N N . SER A 1 119 ? 11.678 21.212 11.393 1.00 43.44 119 SER A N 1
ATOM 924 C CA . SER A 1 119 ? 10.703 21.064 12.448 1.00 43.44 119 SER A CA 1
ATOM 925 C C . SER A 1 119 ? 9.477 20.469 11.790 1.00 43.44 119 SER A C 1
ATOM 927 O O . SER A 1 119 ? 8.845 21.129 10.961 1.00 43.44 119 SER A O 1
ATOM 929 N N . ILE A 1 120 ? 9.241 19.195 12.108 1.00 46.22 120 ILE A N 1
ATOM 930 C CA . ILE A 1 120 ? 8.078 18.414 11.719 1.00 46.22 120 ILE A CA 1
ATOM 931 C C . ILE A 1 120 ? 6.890 19.248 12.181 1.00 46.22 120 ILE A C 1
ATOM 933 O O . ILE A 1 120 ? 6.568 19.299 13.366 1.00 46.22 120 ILE A O 1
ATOM 937 N N . SER A 1 121 ? 6.353 20.021 11.241 1.00 50.25 121 SER A N 1
ATOM 938 C CA . SER A 1 121 ? 5.154 20.830 11.403 1.00 50.25 121 SER A CA 1
ATOM 939 C C . SER A 1 121 ? 4.085 19.865 11.873 1.00 50.25 121 SER A C 1
ATOM 941 O O . SER A 1 121 ? 4.025 18.774 11.307 1.00 50.25 121 SER A O 1
ATOM 943 N N . GLU A 1 122 ? 3.323 20.240 12.904 1.00 50.34 122 GLU A N 1
ATOM 944 C CA . GLU A 1 122 ? 2.212 19.471 13.475 1.00 50.34 122 GLU A CA 1
ATOM 945 C C . GLU A 1 122 ? 1.470 18.733 12.361 1.00 50.34 122 GLU A C 1
ATOM 947 O O . GLU A 1 122 ? 0.707 19.307 11.583 1.00 50.34 122 GLU A O 1
ATOM 952 N N . SER A 1 123 ? 1.850 17.470 12.191 1.00 56.62 123 SER A N 1
ATOM 953 C CA . SER A 1 123 ? 1.556 16.722 10.987 1.00 56.62 123 SER A CA 1
ATOM 954 C C . SER A 1 123 ? 0.098 16.350 11.078 1.00 56.62 123 SER A C 1
ATOM 956 O O . SER A 1 123 ? -0.263 15.672 12.039 1.00 56.62 123 SER A O 1
ATOM 958 N N . GLU A 1 124 ? -0.714 16.798 10.115 1.00 70.62 124 GLU A N 1
ATOM 959 C CA . GLU A 1 124 ? -2.080 16.310 9.916 1.00 70.62 124 GLU A CA 1
ATOM 960 C C . GLU A 1 124 ? -2.103 14.814 10.248 1.00 70.62 124 GLU A C 1
ATOM 962 O O . GLU A 1 124 ? -1.405 14.042 9.584 1.00 70.62 124 GLU A O 1
ATOM 967 N N . GLU A 1 125 ? -2.791 14.436 11.334 1.00 81.38 125 GLU A N 1
ATOM 968 C CA . GLU A 1 125 ? -2.789 13.063 11.839 1.00 81.38 125 GLU A CA 1
ATOM 969 C C . GLU A 1 125 ? -3.288 12.153 10.719 1.00 81.38 125 GLU A C 1
ATOM 971 O O . GLU A 1 125 ? -4.476 12.119 10.384 1.00 81.38 125 GLU A O 1
ATOM 976 N N . ARG A 1 126 ? -2.348 11.475 10.056 1.00 86.56 126 ARG A N 1
ATOM 977 C CA . ARG A 1 126 ? -2.678 10.612 8.932 1.00 86.56 126 ARG A CA 1
ATOM 978 C C . ARG A 1 126 ? -3.334 9.358 9.486 1.00 86.56 126 ARG A C 1
ATOM 980 O O . ARG A 1 126 ? -2.798 8.766 10.422 1.00 86.56 126 ARG A O 1
ATOM 987 N N . PRO A 1 127 ? -4.452 8.916 8.894 1.00 91.31 127 PRO A N 1
ATOM 988 C CA . PRO A 1 127 ? -5.100 7.700 9.338 1.00 91.31 127 PRO A CA 1
ATOM 989 C C . PRO A 1 127 ? -4.138 6.518 9.192 1.00 91.31 127 PRO A C 1
ATOM 991 O O . PRO A 1 127 ? -3.460 6.368 8.167 1.00 91.31 127 PRO A O 1
ATOM 994 N N . SER A 1 128 ? -4.088 5.682 10.228 1.00 92.81 128 SER A N 1
ATOM 995 C CA . SER A 1 128 ? -3.218 4.513 10.276 1.00 92.81 128 SER A CA 1
ATOM 996 C C . SER A 1 128 ? -3.990 3.242 10.655 1.00 92.81 128 SER A C 1
ATOM 998 O O . SER A 1 128 ? -4.960 3.284 11.421 1.00 92.81 128 SER A O 1
ATOM 1000 N N . PHE A 1 129 ? -3.581 2.109 10.075 1.00 94.69 129 PHE A N 1
ATOM 1001 C CA . PHE A 1 129 ? -4.134 0.778 10.349 1.00 94.69 129 PHE A CA 1
ATOM 1002 C C . PHE A 1 129 ? -3.032 -0.243 10.567 1.00 94.69 129 PHE A C 1
ATOM 1004 O O . PHE A 1 129 ? -2.032 -0.231 9.852 1.00 94.69 129 PHE A O 1
ATOM 1011 N N . ILE A 1 130 ? -3.260 -1.194 11.473 1.00 95.44 130 ILE A N 1
ATOM 1012 C CA . ILE A 1 130 ? -2.421 -2.385 11.579 1.00 95.44 130 ILE A CA 1
ATOM 1013 C C . ILE A 1 130 ? -3.006 -3.457 10.663 1.00 95.44 130 ILE A C 1
ATOM 1015 O O . ILE A 1 130 ? -4.142 -3.905 10.838 1.00 95.44 130 ILE A O 1
ATOM 1019 N N . VAL A 1 131 ? -2.223 -3.874 9.675 1.00 96.69 131 VAL A N 1
ATOM 1020 C CA . VAL A 1 131 ? -2.613 -4.833 8.642 1.00 96.69 131 VAL A CA 1
ATOM 1021 C C . VAL A 1 131 ? -1.724 -6.067 8.742 1.00 96.69 131 VAL A C 1
ATOM 1023 O O . VAL A 1 131 ? -0.502 -5.951 8.816 1.00 96.69 131 VAL A O 1
ATOM 1026 N N . THR A 1 132 ? -2.332 -7.253 8.728 1.00 97.31 132 THR A N 1
ATOM 1027 C CA . THR A 1 132 ? -1.604 -8.516 8.552 1.00 97.31 132 THR A CA 1
ATOM 1028 C C . THR A 1 132 ? -1.468 -8.794 7.063 1.00 97.31 132 THR A C 1
ATOM 1030 O O . THR A 1 132 ? -2.467 -8.822 6.342 1.00 97.31 132 THR A O 1
ATOM 1033 N N . ILE A 1 133 ? -0.234 -8.991 6.605 1.00 97.75 133 ILE A N 1
ATOM 1034 C CA . ILE A 1 133 ? 0.071 -9.270 5.200 1.00 97.75 133 ILE A CA 1
ATOM 1035 C C . ILE A 1 133 ? -0.378 -10.695 4.861 1.00 97.75 133 ILE A C 1
ATOM 1037 O O . ILE A 1 133 ? 0.073 -11.644 5.495 1.00 97.75 133 ILE A O 1
ATOM 1041 N N . GLU A 1 134 ? -1.217 -10.873 3.840 1.00 97.88 134 GLU A N 1
ATOM 1042 C CA . GLU A 1 134 ? -1.589 -12.205 3.342 1.00 97.88 134 GLU A CA 1
ATOM 1043 C C . GLU A 1 134 ? -0.741 -12.607 2.136 1.00 97.88 134 GLU A C 1
ATOM 1045 O O . GLU A 1 134 ? -0.209 -13.717 2.080 1.00 97.88 134 GLU A O 1
ATOM 1050 N N . LYS A 1 135 ? -0.609 -11.707 1.156 1.00 98.00 135 LYS A N 1
ATOM 1051 C CA . LYS A 1 135 ? 0.053 -12.014 -0.113 1.00 98.00 135 LYS A CA 1
ATOM 1052 C C . LYS A 1 135 ? 0.676 -10.776 -0.741 1.00 98.00 135 LYS A C 1
ATOM 1054 O O . LYS A 1 135 ? 0.020 -9.754 -0.889 1.00 98.00 135 LYS A O 1
ATOM 1059 N N . TRP A 1 136 ? 1.918 -10.901 -1.198 1.00 97.69 136 TRP A N 1
ATOM 1060 C CA . TRP A 1 136 ? 2.596 -9.844 -1.946 1.00 97.69 136 TRP A CA 1
ATOM 1061 C C . TRP A 1 136 ? 2.170 -9.783 -3.413 1.00 97.69 136 TRP A C 1
ATOM 1063 O O . TRP A 1 136 ? 1.962 -10.806 -4.071 1.00 97.69 136 TRP A O 1
ATOM 1073 N N . ASP A 1 137 ? 2.103 -8.558 -3.923 1.00 96.38 137 ASP A N 1
ATOM 1074 C CA . ASP A 1 137 ? 1.902 -8.207 -5.326 1.00 96.38 137 ASP A CA 1
ATOM 1075 C C . ASP A 1 137 ? 3.059 -7.294 -5.786 1.00 96.38 137 ASP A C 1
ATOM 1077 O O . ASP A 1 137 ? 3.886 -6.849 -4.991 1.00 96.38 137 ASP A O 1
ATOM 1081 N N . LYS A 1 138 ? 3.146 -6.987 -7.083 1.00 93.44 138 LYS A N 1
ATOM 1082 C CA . LYS A 1 138 ? 4.251 -6.192 -7.655 1.00 93.44 138 LYS A CA 1
ATOM 1083 C C . LYS A 1 138 ? 4.355 -4.776 -7.079 1.00 93.44 138 LYS A C 1
ATOM 1085 O O . LYS A 1 138 ? 5.447 -4.221 -7.042 1.00 93.44 138 LYS A O 1
ATOM 1090 N N . ASN A 1 139 ? 3.227 -4.201 -6.657 1.00 94.31 139 ASN A N 1
ATOM 1091 C CA . ASN A 1 139 ? 3.122 -2.799 -6.234 1.00 94.31 139 ASN A CA 1
ATOM 1092 C C . ASN A 1 139 ? 2.668 -2.644 -4.772 1.00 94.31 139 ASN A C 1
ATOM 1094 O O . ASN A 1 139 ? 2.233 -1.564 -4.376 1.00 94.31 139 ASN A O 1
ATOM 1098 N N . GLY A 1 140 ? 2.704 -3.718 -3.983 1.00 96.44 140 GLY A N 1
ATOM 1099 C CA . GLY A 1 140 ? 2.208 -3.718 -2.611 1.00 96.44 140 GLY A CA 1
ATOM 1100 C C . GLY A 1 140 ? 1.767 -5.103 -2.176 1.00 96.44 140 GLY A C 1
ATOM 1101 O O . GLY A 1 140 ? 2.409 -6.088 -2.532 1.00 96.44 140 GLY A O 1
ATOM 1102 N N . PHE A 1 141 ? 0.688 -5.197 -1.409 1.00 97.88 141 PHE A N 1
ATOM 1103 C CA . PHE A 1 141 ? 0.227 -6.478 -0.888 1.00 97.88 141 PHE A CA 1
ATOM 1104 C C . PHE A 1 141 ? -1.277 -6.492 -0.619 1.00 97.88 141 PHE A C 1
ATOM 1106 O O . PHE A 1 141 ? -1.900 -5.458 -0.381 1.00 97.88 141 PHE A O 1
ATOM 1113 N N . ASP A 1 142 ? -1.841 -7.691 -0.618 1.00 98.25 142 ASP A N 1
ATOM 1114 C CA . ASP A 1 142 ? -3.170 -7.978 -0.100 1.00 98.25 142 ASP A CA 1
ATOM 1115 C C . ASP A 1 142 ? -3.043 -8.381 1.382 1.00 98.25 142 ASP A C 1
ATOM 1117 O O . ASP A 1 142 ? -2.087 -9.061 1.780 1.00 98.25 142 ASP A O 1
ATOM 1121 N N . GLY A 1 143 ? -3.978 -7.935 2.217 1.00 97.94 143 GLY A N 1
ATOM 1122 C CA . GLY A 1 143 ? -3.945 -8.165 3.658 1.00 97.94 143 GLY A CA 1
ATOM 1123 C C . GLY A 1 143 ? -5.293 -7.972 4.342 1.00 97.94 143 GLY A C 1
ATOM 1124 O O . GLY A 1 143 ? -6.309 -7.690 3.704 1.00 97.94 143 GLY A O 1
ATOM 1125 N N . ILE A 1 144 ? -5.296 -8.110 5.667 1.00 97.88 144 ILE A N 1
ATOM 1126 C CA . ILE A 1 144 ? -6.492 -7.959 6.506 1.00 97.88 144 ILE A CA 1
ATOM 1127 C C . ILE A 1 144 ? -6.213 -6.975 7.642 1.00 97.88 144 ILE A C 1
ATOM 1129 O O . ILE A 1 144 ? -5.201 -7.093 8.343 1.00 97.88 144 ILE A O 1
ATOM 1133 N N . ILE A 1 145 ? -7.127 -6.024 7.857 1.00 96.81 145 ILE A N 1
ATOM 1134 C CA . ILE A 1 145 ? -7.062 -5.109 9.007 1.00 96.81 145 ILE A CA 1
ATOM 1135 C C . ILE A 1 145 ? -7.189 -5.930 10.286 1.00 96.81 145 ILE A C 1
ATOM 1137 O O . ILE A 1 145 ? -8.201 -6.588 10.519 1.00 96.81 145 ILE A O 1
ATOM 1141 N N . SER A 1 146 ? -6.139 -5.903 11.098 1.00 94.56 146 SER A N 1
ATOM 1142 C CA . SER A 1 146 ? -6.048 -6.674 12.339 1.00 94.56 146 SER A CA 1
ATOM 1143 C C . SER A 1 146 ? -6.397 -5.842 13.558 1.00 94.56 146 SER A C 1
ATOM 1145 O O . SER A 1 146 ? -6.974 -6.373 14.495 1.00 94.56 146 SER A O 1
ATOM 1147 N N . GLU A 1 147 ? -6.036 -4.561 13.543 1.00 90.19 147 GLU A N 1
ATOM 1148 C CA . GLU A 1 147 ? -6.303 -3.637 14.637 1.00 90.19 147 GLU A CA 1
ATOM 1149 C C . GLU A 1 147 ? -6.409 -2.212 14.091 1.00 90.19 147 GLU A C 1
ATOM 1151 O O . GLU A 1 147 ? -5.732 -1.816 13.130 1.00 90.19 147 GLU A O 1
ATOM 1156 N N . ILE A 1 148 ? -7.303 -1.446 14.704 1.00 80.88 148 ILE A N 1
ATOM 1157 C CA . ILE A 1 148 ? -7.541 -0.050 14.376 1.00 80.88 148 ILE A CA 1
ATOM 1158 C C . ILE A 1 148 ? -6.650 0.801 15.278 1.00 80.88 148 ILE A C 1
ATOM 1160 O O . ILE A 1 148 ? -6.933 0.925 16.465 1.00 80.88 148 ILE A O 1
ATOM 1164 N N . ALA A 1 149 ? -5.599 1.395 14.709 1.00 75.88 149 ALA A N 1
ATOM 1165 C CA . ALA A 1 149 ? -4.702 2.269 15.458 1.00 75.88 149 ALA A CA 1
ATOM 1166 C C . ALA A 1 149 ? -5.379 3.615 15.765 1.00 75.88 149 ALA A C 1
ATOM 1168 O O . ALA A 1 149 ? -5.610 3.927 16.929 1.00 75.88 149 ALA A O 1
ATOM 1169 N N . ASP A 1 150 ? -5.792 4.357 14.729 1.00 75.75 150 ASP A N 1
ATOM 1170 C CA . ASP A 1 150 ? -6.231 5.750 14.927 1.00 75.75 150 ASP A CA 1
ATOM 1171 C C . ASP A 1 150 ? -7.646 6.055 14.407 1.00 75.75 150 ASP A C 1
ATOM 1173 O O . ASP A 1 150 ? -8.258 7.043 14.815 1.00 75.75 150 ASP A O 1
ATOM 1177 N N . THR A 1 151 ? -8.221 5.232 13.514 1.00 73.31 151 THR A N 1
ATOM 1178 C CA . THR A 1 151 ? -9.466 5.611 12.811 1.00 73.31 151 THR A CA 1
ATOM 1179 C C . THR A 1 151 ? -10.500 4.500 12.657 1.00 73.31 151 THR A C 1
ATOM 1181 O O . THR A 1 151 ? -10.228 3.428 12.139 1.00 73.31 151 THR A O 1
ATOM 1184 N N . LYS A 1 152 ? -11.762 4.776 13.009 1.00 85.38 152 LYS A N 1
ATOM 1185 C CA . LYS A 1 152 ? -12.882 3.821 12.869 1.00 85.38 152 LYS A CA 1
ATOM 1186 C C . LYS A 1 152 ? -13.473 3.763 11.450 1.00 85.38 152 LYS A C 1
ATOM 1188 O O . LYS A 1 152 ? -14.685 3.624 11.311 1.00 85.38 152 LYS A O 1
ATOM 1193 N N . LEU A 1 153 ? -12.658 3.935 10.405 1.00 91.50 153 LEU A N 1
ATOM 1194 C CA . LEU A 1 153 ? -13.170 3.962 9.026 1.00 91.50 153 LEU A CA 1
ATOM 1195 C C . LEU A 1 153 ? -13.628 2.575 8.572 1.00 91.50 153 LEU A C 1
ATOM 1197 O O . LEU A 1 153 ? -14.691 2.450 7.975 1.00 91.50 153 LEU A O 1
ATOM 1201 N N . PHE A 1 154 ? -12.850 1.542 8.902 1.00 92.94 154 PHE A N 1
ATOM 1202 C CA . PHE A 1 154 ? -13.120 0.165 8.501 1.00 92.94 154 PHE A CA 1
ATOM 1203 C C . PHE A 1 154 ? -13.046 -0.765 9.715 1.00 92.94 154 PHE A C 1
ATOM 1205 O O . PHE A 1 154 ? -12.194 -0.556 10.582 1.00 92.94 154 PHE A O 1
ATOM 1212 N N . PRO A 1 155 ? -13.922 -1.778 9.806 1.00 94.06 155 PRO A N 1
ATOM 1213 C CA . PRO A 1 155 ? -13.870 -2.749 10.889 1.00 94.06 155 PRO A CA 1
ATOM 1214 C C . PRO A 1 155 ? -12.666 -3.693 10.746 1.00 94.06 155 PRO A C 1
ATOM 1216 O O . PRO A 1 155 ? -12.162 -3.935 9.644 1.00 94.06 155 PRO A O 1
ATOM 1219 N N . GLU A 1 156 ? -12.240 -4.281 11.862 1.00 95.25 156 GLU A N 1
ATOM 1220 C CA . GLU A 1 156 ? -11.303 -5.408 11.862 1.00 95.25 156 GLU A CA 1
ATOM 1221 C C . GLU A 1 156 ? -11.844 -6.567 11.009 1.00 95.25 156 GLU A C 1
ATOM 1223 O O . GLU A 1 156 ? -13.053 -6.785 10.911 1.00 95.25 156 GLU A O 1
ATOM 1228 N N . GLY A 1 157 ? -10.946 -7.303 10.357 1.00 96.38 157 GLY A N 1
ATOM 1229 C CA . GLY A 1 157 ? -11.307 -8.364 9.415 1.00 96.38 157 GLY A CA 1
ATOM 1230 C C . GLY A 1 157 ? -11.602 -7.877 7.992 1.00 96.38 157 GLY A C 1
ATOM 1231 O O . GLY A 1 157 ? -11.783 -8.704 7.098 1.00 96.38 157 GLY A O 1
ATOM 1232 N N . THR A 1 158 ? -11.614 -6.562 7.744 1.00 97.19 158 THR A N 1
ATOM 1233 C CA . THR A 1 158 ? -11.774 -6.019 6.386 1.00 97.19 158 THR A CA 1
ATOM 1234 C C . THR A 1 158 ? -10.580 -6.401 5.516 1.00 97.19 158 THR A C 1
ATOM 1236 O O . THR A 1 158 ? -9.426 -6.167 5.889 1.00 97.19 158 THR A O 1
ATOM 1239 N N . LYS A 1 159 ? -10.866 -6.960 4.335 1.00 98.12 159 LYS A N 1
ATOM 1240 C CA . LYS A 1 159 ? -9.858 -7.243 3.311 1.00 98.12 159 LYS A CA 1
ATOM 1241 C C . LYS A 1 159 ? -9.389 -5.945 2.676 1.00 98.12 159 LYS A C 1
ATOM 1243 O O . LYS A 1 159 ? -10.201 -5.124 2.244 1.00 98.12 159 LYS A O 1
ATOM 1248 N N . VAL A 1 160 ? -8.079 -5.781 2.587 1.00 98.06 160 VAL A N 1
ATOM 1249 C CA . VAL A 1 160 ? -7.457 -4.590 2.021 1.00 98.06 160 VAL A CA 1
ATOM 1250 C C . VAL A 1 160 ? -6.418 -4.956 0.978 1.00 98.06 160 VAL A C 1
ATOM 1252 O O . VAL A 1 160 ? -5.706 -5.949 1.104 1.00 98.06 160 VAL A O 1
ATOM 1255 N N . LYS A 1 161 ? -6.308 -4.109 -0.040 1.00 98.19 161 LYS A N 1
ATOM 1256 C CA . LYS A 1 161 ? -5.206 -4.105 -0.994 1.00 98.19 161 LYS A CA 1
ATOM 1257 C C . LYS A 1 161 ? -4.392 -2.842 -0.776 1.00 98.19 161 LYS A C 1
ATOM 1259 O O . LYS A 1 161 ? -4.855 -1.742 -1.069 1.00 98.19 161 LYS A O 1
ATOM 1264 N N . VAL A 1 162 ? -3.186 -2.990 -0.253 1.00 97.69 162 VAL A N 1
ATOM 1265 C CA . VAL A 1 162 ? -2.261 -1.880 -0.040 1.00 97.69 162 VAL A CA 1
ATOM 1266 C C . VAL A 1 162 ? -1.451 -1.676 -1.311 1.00 97.69 162 VAL A C 1
ATOM 1268 O O . VAL A 1 162 ? -0.819 -2.604 -1.812 1.00 97.69 162 VAL A O 1
ATOM 1271 N N . VAL A 1 163 ? -1.478 -0.455 -1.837 1.00 97.25 163 VAL A N 1
ATOM 1272 C CA . VAL A 1 163 ? -0.717 -0.047 -3.018 1.00 97.25 163 VAL A CA 1
ATOM 1273 C C . VAL A 1 163 ? 0.264 1.040 -2.609 1.00 97.25 163 VAL A C 1
ATOM 1275 O O . VAL A 1 163 ? -0.133 2.109 -2.136 1.00 97.25 163 VAL A O 1
ATOM 1278 N N . PHE A 1 164 ? 1.548 0.770 -2.817 1.00 96.12 164 PHE A N 1
ATOM 1279 C CA . PHE A 1 164 ? 2.607 1.717 -2.515 1.00 96.12 164 PHE A CA 1
ATOM 1280 C C . PHE A 1 164 ? 2.838 2.690 -3.663 1.00 96.12 164 PHE A C 1
ATOM 1282 O O . PHE A 1 164 ? 2.802 2.330 -4.842 1.00 96.12 164 PHE A O 1
ATOM 1289 N N . SER A 1 165 ? 3.121 3.939 -3.305 1.00 92.19 165 SER A N 1
ATOM 1290 C CA . SER A 1 165 ? 3.714 4.886 -4.245 1.00 92.19 165 SER A CA 1
ATOM 1291 C C . SER A 1 165 ? 5.152 4.490 -4.607 1.00 92.19 165 SER A C 1
ATOM 1293 O O . SER A 1 165 ? 5.825 3.749 -3.890 1.00 92.19 165 SER A O 1
ATOM 1295 N N . ASP A 1 166 ? 5.654 5.063 -5.697 1.00 87.94 166 ASP A N 1
ATOM 1296 C CA . ASP A 1 166 ? 7.058 4.997 -6.119 1.00 87.94 166 ASP A CA 1
ATOM 1297 C C . ASP A 1 166 ? 8.039 5.552 -5.069 1.00 87.94 166 ASP A C 1
ATOM 1299 O O . ASP A 1 166 ? 9.239 5.292 -5.133 1.00 87.94 166 ASP A O 1
ATOM 1303 N N . ARG A 1 167 ? 7.530 6.308 -4.092 1.00 86.44 167 ARG A N 1
ATOM 1304 C CA . ARG A 1 167 ? 8.296 6.962 -3.025 1.00 86.44 167 ARG A CA 1
ATOM 1305 C C . ARG A 1 167 ? 7.973 6.400 -1.648 1.00 86.44 167 ARG A C 1
ATOM 1307 O O . ARG A 1 167 ? 7.980 7.148 -0.672 1.00 86.44 167 ARG A O 1
ATOM 1314 N N . CYS A 1 168 ? 7.673 5.106 -1.575 1.00 90.62 168 CYS A N 1
ATOM 1315 C CA . CYS A 1 168 ? 7.431 4.461 -0.296 1.00 90.62 168 CYS A CA 1
ATOM 1316 C C . CYS A 1 168 ? 8.628 4.651 0.650 1.00 90.62 168 CYS A C 1
ATOM 1318 O O . CYS A 1 168 ? 9.791 4.489 0.262 1.00 90.62 168 CYS A O 1
ATOM 1320 N N . ARG A 1 169 ? 8.327 5.001 1.898 1.00 91.56 169 ARG A N 1
ATOM 1321 C CA . ARG A 1 169 ? 9.282 5.034 3.002 1.00 91.56 169 ARG A CA 1
ATOM 1322 C C . ARG A 1 169 ? 9.053 3.836 3.904 1.00 91.56 169 ARG A C 1
ATOM 1324 O O . ARG A 1 169 ? 7.915 3.466 4.188 1.00 91.56 169 ARG A O 1
ATOM 1331 N N . ILE A 1 170 ? 10.144 3.227 4.337 1.00 93.38 170 ILE A N 1
ATOM 1332 C CA . ILE A 1 170 ? 10.143 2.101 5.261 1.00 93.38 170 ILE A CA 1
ATOM 1333 C C . ILE A 1 170 ? 10.631 2.642 6.597 1.00 93.38 170 ILE A C 1
ATOM 1335 O O . ILE A 1 170 ? 11.791 3.041 6.714 1.00 93.38 170 ILE A O 1
ATOM 1339 N N . LEU A 1 171 ? 9.742 2.669 7.589 1.00 91.62 171 LEU A N 1
ATOM 1340 C CA . LEU A 1 171 ? 10.054 3.124 8.937 1.00 91.62 171 LEU A CA 1
ATOM 1341 C C . LEU A 1 171 ? 10.300 1.913 9.835 1.00 91.62 171 LEU A C 1
ATOM 1343 O O . LEU A 1 171 ? 9.390 1.137 10.140 1.00 91.62 171 LEU A O 1
ATOM 1347 N N . THR A 1 172 ? 11.549 1.754 10.265 1.00 89.81 172 THR A N 1
ATOM 1348 C CA . THR A 1 172 ? 11.940 0.685 11.192 1.00 89.81 172 THR A CA 1
ATOM 1349 C C . THR A 1 172 ? 12.107 1.263 12.591 1.00 89.81 172 THR A C 1
ATOM 1351 O O . THR A 1 172 ? 12.892 2.200 12.751 1.00 89.81 172 THR A O 1
ATOM 1354 N N . PRO A 1 173 ? 11.412 0.742 13.616 1.00 86.81 173 PRO A N 1
ATOM 1355 C CA . PRO A 1 173 ? 11.587 1.226 14.976 1.00 86.81 173 PRO A CA 1
ATOM 1356 C C . PRO A 1 173 ? 13.012 0.946 15.471 1.00 86.81 173 PRO A C 1
ATOM 1358 O O . PRO A 1 173 ? 13.520 -0.167 15.350 1.00 86.81 173 PRO A O 1
ATOM 1361 N N . ILE A 1 174 ? 13.638 1.958 16.065 1.00 90.50 174 ILE A N 1
ATOM 1362 C CA . ILE A 1 174 ? 14.935 1.883 16.752 1.00 90.50 174 ILE A CA 1
ATOM 1363 C C . ILE A 1 174 ? 14.756 2.319 18.216 1.00 90.50 174 ILE A C 1
ATOM 1365 O O . ILE A 1 174 ? 13.674 2.761 18.605 1.00 90.50 174 ILE A O 1
ATOM 1369 N N . GLU A 1 175 ? 15.788 2.176 19.055 1.00 90.62 175 GLU A N 1
ATOM 1370 C CA . GLU A 1 175 ? 15.692 2.413 20.510 1.00 90.62 175 GLU A CA 1
ATOM 1371 C C . GLU A 1 175 ? 15.118 3.800 20.861 1.00 90.62 175 GLU A C 1
ATOM 1373 O O . GLU A 1 175 ? 14.283 3.904 21.754 1.00 90.62 175 GLU A O 1
ATOM 1378 N N . ASN A 1 176 ? 15.473 4.833 20.086 1.00 87.25 176 ASN A N 1
ATOM 1379 C CA . ASN A 1 176 ? 15.057 6.223 20.304 1.00 87.25 176 ASN A CA 1
ATOM 1380 C C . ASN A 1 176 ? 14.378 6.858 19.072 1.00 87.25 176 ASN A C 1
ATOM 1382 O O . ASN A 1 176 ? 14.647 8.013 18.747 1.00 87.25 176 ASN A O 1
ATOM 1386 N N . GLY A 1 177 ? 13.527 6.115 18.354 1.00 88.56 177 GLY A N 1
ATOM 1387 C CA . GLY A 1 177 ? 12.743 6.663 17.238 1.00 88.56 177 GLY A CA 1
ATOM 1388 C C . GLY A 1 177 ? 12.527 5.675 16.098 1.00 88.56 177 GLY A C 1
ATOM 1389 O O . GLY A 1 177 ? 12.297 4.489 16.329 1.00 88.56 177 GLY A O 1
ATOM 1390 N N . TYR A 1 178 ? 12.628 6.167 14.863 1.00 86.69 178 TYR A N 1
ATOM 1391 C CA . TYR A 1 178 ? 12.511 5.365 13.648 1.00 86.69 178 TYR A CA 1
ATOM 1392 C C . TYR A 1 178 ? 13.685 5.642 12.709 1.00 86.69 178 TYR A C 1
ATOM 1394 O O . TYR A 1 178 ? 14.107 6.784 12.544 1.00 86.69 178 TYR A O 1
ATOM 1402 N N . SER A 1 179 ? 14.202 4.592 12.078 1.00 87.69 179 SER A N 1
ATOM 1403 C CA . SER A 1 179 ? 15.058 4.715 10.904 1.00 87.69 179 SER A CA 1
ATOM 1404 C C . SER A 1 179 ? 14.164 4.845 9.673 1.00 87.69 179 SER A C 1
ATOM 1406 O O . SER A 1 179 ? 13.346 3.960 9.420 1.00 87.69 179 SER A O 1
ATOM 1408 N N . ASP A 1 180 ? 14.307 5.953 8.943 1.00 90.62 180 ASP A N 1
ATOM 1409 C CA . ASP A 1 180 ? 13.634 6.191 7.665 1.00 90.62 180 ASP A CA 1
ATOM 1410 C C . ASP A 1 180 ? 14.544 5.750 6.517 1.00 90.62 180 ASP A C 1
ATOM 1412 O O . ASP A 1 180 ? 15.645 6.281 6.331 1.00 90.62 180 ASP A O 1
ATOM 1416 N N . ARG A 1 181 ? 14.085 4.760 5.750 1.00 90.69 181 ARG A N 1
ATOM 1417 C CA . ARG A 1 181 ? 14.742 4.312 4.525 1.00 90.69 181 ARG A CA 1
ATOM 1418 C C . ARG A 1 181 ? 13.779 4.458 3.354 1.00 90.69 181 ARG A C 1
ATOM 1420 O O . ARG A 1 181 ? 12.747 3.791 3.301 1.00 90.69 181 ARG A O 1
ATOM 1427 N N . ALA A 1 182 ? 14.157 5.264 2.366 1.00 87.81 182 ALA A N 1
ATOM 1428 C CA . ALA A 1 182 ? 13.463 5.291 1.083 1.00 87.81 182 ALA A CA 1
ATOM 1429 C C . ALA A 1 182 ? 13.700 3.974 0.328 1.00 87.81 182 ALA A C 1
ATOM 1431 O O . ALA A 1 182 ? 14.842 3.524 0.201 1.00 87.81 182 ALA A O 1
ATOM 1432 N N . GLY A 1 183 ? 12.637 3.362 -0.188 1.00 85.81 183 GLY A N 1
ATOM 1433 C CA . GLY A 1 183 ? 12.751 2.139 -0.975 1.00 85.81 183 GLY A CA 1
ATOM 1434 C C . GLY A 1 183 ? 11.432 1.396 -1.124 1.00 85.81 183 GLY A C 1
ATOM 1435 O O . GLY A 1 183 ? 10.461 1.656 -0.417 1.00 85.81 183 GLY A O 1
ATOM 1436 N N . THR A 1 184 ? 11.402 0.446 -2.054 1.00 86.19 184 THR A N 1
ATOM 1437 C CA . THR A 1 184 ? 10.259 -0.452 -2.215 1.00 86.19 184 THR A CA 1
ATOM 1438 C C . THR A 1 184 ? 10.309 -1.525 -1.125 1.00 86.19 184 THR A C 1
ATOM 1440 O O . THR A 1 184 ? 11.330 -2.208 -1.017 1.00 86.19 184 THR A O 1
ATOM 1443 N N . PRO A 1 185 ? 9.248 -1.690 -0.318 1.00 90.19 185 PRO A N 1
ATOM 1444 C CA . PRO A 1 185 ? 9.158 -2.785 0.642 1.00 90.19 185 PRO A CA 1
ATOM 1445 C C . PRO A 1 185 ? 9.292 -4.125 -0.082 1.00 90.19 185 PRO A C 1
ATOM 1447 O O . PRO A 1 185 ? 8.678 -4.309 -1.135 1.00 90.19 185 PRO A O 1
ATOM 1450 N N . CYS A 1 186 ? 10.096 -5.043 0.457 1.00 89.31 186 CYS A N 1
ATOM 1451 C CA . CYS A 1 186 ? 10.329 -6.342 -0.165 1.00 89.31 186 CYS A CA 1
ATOM 1452 C C . CYS A 1 186 ? 9.716 -7.490 0.663 1.00 89.31 186 CYS A C 1
ATOM 1454 O O . CYS A 1 186 ? 9.721 -7.424 1.900 1.00 89.31 186 CYS A O 1
ATOM 1456 N N . PRO A 1 187 ? 9.201 -8.551 0.010 1.00 92.62 187 PRO A N 1
ATOM 1457 C CA . PRO A 1 187 ? 8.594 -9.696 0.693 1.00 92.62 187 PRO A CA 1
ATOM 1458 C C . PRO A 1 187 ? 9.530 -10.405 1.677 1.00 92.62 187 PRO A C 1
ATOM 1460 O O . PRO A 1 187 ? 9.065 -11.007 2.640 1.00 92.62 187 PRO A O 1
ATOM 1463 N N . GLU A 1 188 ? 10.842 -10.343 1.447 1.00 92.94 188 GLU A N 1
ATOM 1464 C CA . GLU A 1 188 ? 11.850 -10.962 2.310 1.00 92.94 188 GLU A CA 1
ATOM 1465 C C . GLU A 1 188 ? 11.956 -10.269 3.677 1.00 92.94 188 GLU A C 1
ATOM 1467 O O . GLU A 1 188 ? 12.262 -10.919 4.675 1.00 92.94 188 GLU A O 1
ATOM 1472 N N . GLU A 1 189 ? 11.701 -8.959 3.741 1.00 91.38 189 GLU A N 1
ATOM 1473 C CA . GLU A 1 189 ? 11.755 -8.176 4.984 1.00 91.38 189 GLU A CA 1
ATOM 1474 C C . GLU A 1 189 ? 10.433 -8.228 5.767 1.00 91.38 189 GLU A C 1
ATOM 1476 O O . GLU A 1 189 ? 10.419 -8.101 6.999 1.00 91.38 189 GLU A O 1
ATOM 1481 N N . PHE A 1 190 ? 9.336 -8.439 5.041 1.00 94.38 190 PHE A N 1
ATOM 1482 C CA . PHE A 1 190 ? 7.963 -8.430 5.531 1.00 94.38 190 PHE A CA 1
ATOM 1483 C C . PHE A 1 190 ? 7.205 -9.652 4.988 1.00 94.38 190 PHE A C 1
ATOM 1485 O O . PHE A 1 190 ? 6.364 -9.509 4.097 1.00 94.38 190 PHE A O 1
ATOM 1492 N N . PRO A 1 191 ? 7.505 -10.870 5.465 1.00 95.75 191 PRO A N 1
ATOM 1493 C CA . PRO A 1 191 ? 6.851 -12.072 4.963 1.00 95.75 191 PRO A CA 1
ATOM 1494 C C . PRO A 1 191 ? 5.338 -12.069 5.240 1.00 95.75 191 PRO A C 1
ATOM 1496 O O . PRO A 1 191 ? 4.817 -11.313 6.063 1.00 95.75 191 PRO A O 1
ATOM 1499 N N . ALA A 1 192 ? 4.605 -12.941 4.544 1.00 96.81 192 ALA A N 1
ATOM 1500 C CA . ALA A 1 192 ? 3.190 -13.157 4.836 1.00 96.81 192 ALA A CA 1
ATOM 1501 C C . ALA A 1 192 ? 2.998 -13.574 6.308 1.00 96.81 192 ALA A C 1
ATOM 1503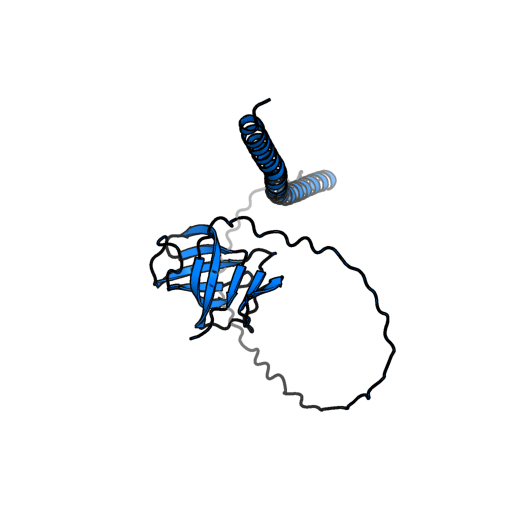 O O . ALA A 1 192 ? 3.773 -14.361 6.851 1.00 96.81 192 ALA A O 1
ATOM 1504 N N . GLY A 1 193 ? 1.963 -13.035 6.949 1.00 96.00 193 GLY A N 1
ATOM 1505 C CA . GLY A 1 193 ? 1.685 -13.167 8.377 1.00 96.00 193 GLY A CA 1
ATOM 1506 C C . GLY A 1 193 ? 2.263 -12.041 9.240 1.00 96.00 193 GLY A C 1
ATOM 1507 O O . GLY A 1 193 ? 1.832 -11.887 10.380 1.00 96.00 193 GLY A O 1
ATOM 1508 N N . THR A 1 194 ? 3.184 -11.220 8.722 1.00 95.44 194 THR A N 1
ATOM 1509 C CA . THR A 1 194 ? 3.708 -10.067 9.467 1.00 95.44 194 THR A CA 1
ATOM 1510 C C . THR A 1 194 ? 2.641 -8.982 9.626 1.00 95.44 194 THR A C 1
ATOM 1512 O O . THR A 1 194 ? 1.939 -8.633 8.672 1.00 95.44 194 THR A O 1
ATOM 1515 N N . LYS A 1 195 ? 2.548 -8.419 10.836 1.00 95.56 195 LYS A N 1
ATOM 1516 C CA . LYS A 1 195 ? 1.735 -7.235 11.137 1.00 95.56 195 LYS A CA 1
ATOM 1517 C C . LYS A 1 195 ? 2.529 -5.962 10.867 1.00 95.56 195 LYS A C 1
ATOM 1519 O O . LYS A 1 195 ? 3.622 -5.772 11.402 1.00 95.56 195 LYS A O 1
ATOM 1524 N N . VAL A 1 196 ? 1.967 -5.072 10.062 1.00 95.56 196 VAL A N 1
ATOM 1525 C CA . VAL A 1 196 ? 2.575 -3.787 9.703 1.00 95.56 196 VAL A CA 1
ATOM 1526 C C . VAL A 1 196 ? 1.586 -2.657 9.931 1.00 95.56 196 VAL A C 1
ATOM 1528 O O . VAL A 1 196 ? 0.391 -2.823 9.699 1.00 95.56 196 VAL A O 1
ATOM 1531 N N . CYS A 1 197 ? 2.074 -1.506 10.382 1.00 94.94 197 CYS A N 1
ATOM 1532 C CA . CYS A 1 197 ? 1.263 -0.300 10.452 1.00 94.94 197 CYS A CA 1
ATOM 1533 C C . CYS A 1 197 ? 1.383 0.459 9.125 1.00 94.94 197 CYS A C 1
ATOM 1535 O O . CYS A 1 197 ? 2.482 0.761 8.655 1.00 94.94 197 CYS A O 1
ATOM 1537 N N . ILE A 1 198 ? 0.239 0.716 8.497 1.00 95.25 198 ILE A N 1
ATOM 1538 C CA . ILE A 1 198 ? 0.119 1.400 7.215 1.00 95.25 198 ILE A CA 1
ATOM 1539 C C . ILE A 1 198 ? -0.525 2.754 7.455 1.00 95.25 198 ILE A C 1
ATOM 1541 O O . ILE A 1 198 ? -1.685 2.831 7.858 1.00 95.25 198 ILE A O 1
ATOM 1545 N N . GLN A 1 199 ? 0.218 3.813 7.147 1.00 93.94 199 GLN A N 1
ATOM 1546 C CA . GLN A 1 199 ? -0.341 5.151 6.993 1.00 93.94 199 GLN A CA 1
ATOM 1547 C C . GLN A 1 199 ? -0.705 5.363 5.528 1.00 93.94 199 GLN A C 1
ATOM 1549 O O . GLN A 1 199 ? 0.081 5.050 4.631 1.00 93.94 199 GLN A O 1
ATOM 1554 N N . PHE A 1 200 ? -1.899 5.878 5.264 1.00 93.81 200 PHE A N 1
ATOM 1555 C CA . PHE A 1 200 ? -2.397 6.073 3.904 1.00 93.81 200 PHE A CA 1
ATOM 1556 C C . PHE A 1 200 ? -2.948 7.487 3.725 1.00 93.81 200 PHE A C 1
ATOM 1558 O O . PHE A 1 200 ? -3.384 8.134 4.674 1.00 93.81 200 PHE A O 1
ATOM 1565 N N . TYR A 1 201 ? -2.911 7.979 2.488 1.00 93.19 201 TYR A N 1
ATOM 1566 C CA . TYR A 1 201 ? -3.366 9.334 2.145 1.00 93.19 201 TYR A CA 1
ATOM 1567 C C . TYR A 1 201 ? -4.664 9.339 1.331 1.00 93.19 201 TYR A C 1
ATOM 1569 O O . TYR A 1 201 ? -5.291 10.381 1.158 1.00 93.19 201 TYR A O 1
ATOM 1577 N N . SER A 1 202 ? -5.057 8.190 0.784 1.00 94.94 202 SER A N 1
ATOM 1578 C CA . SER A 1 202 ? -6.284 8.021 0.010 1.00 94.94 202 SER A CA 1
ATOM 1579 C C . SER A 1 202 ? -6.719 6.565 0.063 1.00 94.94 202 SER A C 1
ATOM 1581 O O . SER A 1 202 ? -5.888 5.667 0.204 1.00 94.94 202 SER A O 1
ATOM 1583 N N . TYR A 1 203 ? -8.013 6.329 -0.115 1.00 96.69 203 TYR A N 1
ATOM 1584 C CA . TYR A 1 203 ? -8.563 4.987 -0.252 1.00 96.69 203 TYR A CA 1
ATOM 1585 C C . TYR A 1 203 ? -9.636 4.936 -1.339 1.00 96.69 203 TYR A C 1
ATOM 1587 O O . TYR A 1 203 ? -10.178 5.966 -1.741 1.00 96.69 203 TYR A O 1
ATOM 1595 N N . GLU A 1 204 ? -9.919 3.732 -1.823 1.00 97.50 204 GLU A N 1
ATOM 1596 C CA . GLU A 1 204 ? -11.021 3.444 -2.736 1.00 97.50 204 GLU A CA 1
ATOM 1597 C C . GLU A 1 204 ? -11.752 2.189 -2.257 1.00 97.50 204 GLU A C 1
ATOM 1599 O O . GLU A 1 204 ? -11.143 1.135 -2.080 1.00 97.50 204 GLU A O 1
ATOM 1604 N N . GLU A 1 205 ? -13.056 2.305 -2.034 1.00 97.38 205 GLU A N 1
ATOM 1605 C CA . GLU A 1 205 ? -13.894 1.192 -1.597 1.00 97.38 205 GLU A CA 1
ATOM 1606 C C . GLU A 1 205 ? -14.399 0.401 -2.812 1.00 97.38 205 GLU A C 1
ATOM 1608 O O . GLU A 1 205 ? -14.893 0.977 -3.787 1.00 97.38 205 GLU A O 1
ATOM 1613 N N . LYS A 1 206 ? -14.239 -0.924 -2.769 1.00 96.81 206 LYS A N 1
ATOM 1614 C CA . LYS A 1 206 ? -14.816 -1.882 -3.719 1.00 96.81 206 LYS A CA 1
ATOM 1615 C C . LYS A 1 206 ? -15.760 -2.814 -2.966 1.00 96.81 206 LYS A C 1
ATOM 1617 O O . LYS A 1 206 ? -15.683 -2.922 -1.748 1.00 96.81 206 LYS A O 1
ATOM 1622 N N . ASP A 1 207 ? -16.597 -3.539 -3.703 1.00 94.31 207 ASP A N 1
ATOM 1623 C CA . ASP A 1 207 ? -17.632 -4.404 -3.118 1.00 94.31 207 ASP A CA 1
ATOM 1624 C C . ASP A 1 207 ? -17.083 -5.467 -2.140 1.00 94.31 207 ASP A C 1
ATOM 1626 O O . ASP A 1 207 ? -17.779 -5.860 -1.208 1.00 94.31 207 ASP A O 1
ATOM 1630 N N . GLU A 1 208 ? -15.838 -5.932 -2.325 1.00 95.69 208 GLU A N 1
ATOM 1631 C CA . GLU A 1 208 ? -15.243 -7.025 -1.532 1.00 95.69 208 GLU A CA 1
ATOM 1632 C C . GLU A 1 208 ? -13.981 -6.641 -0.739 1.00 95.69 208 GLU A C 1
ATOM 1634 O O . GLU A 1 208 ? -13.520 -7.421 0.099 1.00 95.69 208 GLU A O 1
ATOM 1639 N N . TYR A 1 209 ? -13.381 -5.481 -1.017 1.00 96.75 209 TYR A N 1
ATOM 1640 C CA . TYR A 1 209 ? -12.129 -5.042 -0.397 1.00 96.75 209 TYR A CA 1
ATOM 1641 C C . TYR A 1 209 ? -11.942 -3.527 -0.504 1.00 96.75 209 TYR A C 1
ATOM 1643 O O . TYR A 1 209 ? -12.554 -2.861 -1.336 1.00 96.75 209 TYR A O 1
ATOM 1651 N N . VAL A 1 210 ? -11.035 -2.984 0.306 1.00 97.38 210 VAL A N 1
ATOM 1652 C CA . VAL A 1 210 ? -10.644 -1.568 0.249 1.00 97.38 210 VAL A CA 1
ATOM 1653 C C . VAL A 1 210 ? -9.231 -1.441 -0.304 1.00 97.38 210 VAL A C 1
ATOM 1655 O O . VAL A 1 210 ? -8.318 -2.139 0.132 1.00 97.38 210 VAL A O 1
ATOM 1658 N N . ILE A 1 211 ? -9.025 -0.537 -1.256 1.00 97.75 211 ILE A N 1
ATOM 1659 C CA . ILE A 1 211 ? -7.694 -0.200 -1.762 1.00 97.75 211 ILE A CA 1
ATOM 1660 C C . ILE A 1 211 ? -7.142 0.949 -0.925 1.00 97.75 211 ILE A C 1
ATOM 1662 O O . ILE A 1 211 ? -7.738 2.024 -0.891 1.00 97.75 211 ILE A O 1
ATOM 1666 N N . LEU A 1 212 ? -6.001 0.738 -0.273 1.00 96.94 212 LEU A N 1
ATOM 1667 C CA . LEU A 1 212 ? -5.299 1.752 0.511 1.00 96.94 212 LEU A CA 1
ATOM 1668 C C . LEU A 1 212 ? -4.077 2.240 -0.266 1.00 96.94 212 LEU A C 1
ATOM 1670 O O . LEU A 1 212 ? -3.184 1.454 -0.582 1.00 96.94 212 LEU A O 1
ATOM 1674 N N . TYR A 1 213 ? -4.018 3.539 -0.551 1.00 96.56 213 TYR A N 1
ATOM 1675 C CA . TYR A 1 213 ? -2.871 4.158 -1.207 1.00 96.56 213 TYR A CA 1
ATOM 1676 C C . TYR A 1 213 ? -1.932 4.740 -0.155 1.00 96.56 213 TYR A C 1
ATOM 1678 O O . TYR A 1 213 ? -2.278 5.694 0.548 1.00 96.56 213 TYR A O 1
ATOM 1686 N N . SER A 1 214 ? -0.740 4.159 -0.058 1.00 95.25 214 SER A N 1
ATOM 1687 C CA . SER A 1 214 ? 0.224 4.455 0.997 1.00 95.25 214 SER A CA 1
ATOM 1688 C C . SER A 1 214 ? 1.566 4.923 0.436 1.00 95.25 214 SER A C 1
ATOM 1690 O O . SER A 1 214 ? 2.018 4.510 -0.635 1.00 95.25 214 SER A O 1
ATOM 1692 N N . ASP A 1 215 ? 2.208 5.824 1.167 1.00 93.12 215 ASP A N 1
ATOM 1693 C CA . ASP A 1 215 ? 3.591 6.243 0.973 1.00 93.12 215 ASP A CA 1
ATOM 1694 C C . ASP A 1 215 ? 4.511 5.760 2.103 1.00 93.12 215 ASP A C 1
ATOM 1696 O O . ASP A 1 215 ? 5.708 6.035 2.051 1.00 93.12 215 ASP A O 1
ATOM 1700 N N . GLN A 1 216 ? 3.991 5.042 3.106 1.00 92.19 216 GLN A N 1
ATOM 1701 C CA . GLN A 1 216 ? 4.758 4.627 4.279 1.00 92.19 216 GLN A CA 1
ATOM 1702 C C . GLN A 1 216 ? 4.310 3.270 4.823 1.00 92.19 216 GLN A C 1
ATOM 1704 O O . GLN A 1 216 ? 3.125 3.028 5.054 1.00 92.19 216 GLN A O 1
ATOM 1709 N N . ILE A 1 217 ? 5.286 2.413 5.114 1.00 93.31 217 ILE A N 1
ATOM 1710 C CA . ILE A 1 217 ? 5.097 1.177 5.873 1.00 93.31 217 ILE A CA 1
ATOM 1711 C C . ILE A 1 217 ? 5.939 1.241 7.143 1.00 93.31 217 ILE A C 1
ATOM 1713 O O . ILE A 1 217 ? 7.136 1.533 7.098 1.00 93.31 217 ILE A O 1
ATOM 1717 N N . ILE A 1 218 ? 5.310 0.970 8.281 1.00 92.38 218 ILE A N 1
ATOM 1718 C CA . ILE A 1 218 ? 5.958 0.971 9.589 1.00 92.38 218 ILE A CA 1
ATOM 1719 C C . ILE A 1 218 ? 5.975 -0.462 10.104 1.00 92.38 218 ILE A C 1
ATOM 1721 O O . ILE A 1 218 ? 4.929 -1.109 10.227 1.00 92.38 218 ILE A O 1
ATOM 1725 N N . LYS A 1 219 ? 7.166 -0.975 10.414 1.00 88.62 219 LYS A N 1
ATOM 1726 C CA . LYS A 1 219 ? 7.293 -2.304 11.013 1.00 88.62 219 LYS A CA 1
ATOM 1727 C C . LYS A 1 219 ? 6.747 -2.252 12.440 1.00 88.62 219 LYS A C 1
ATOM 1729 O O . LYS A 1 219 ? 7.265 -1.494 13.261 1.00 88.62 219 LYS A O 1
ATOM 1734 N N . SER A 1 220 ? 5.707 -3.037 12.732 1.00 85.12 220 SER A N 1
ATOM 1735 C CA . SER A 1 220 ? 5.220 -3.163 14.108 1.00 85.12 220 SER A CA 1
ATOM 1736 C C . SER A 1 220 ? 6.336 -3.745 14.969 1.00 85.12 220 SER A C 1
ATOM 1738 O O . SER A 1 220 ? 7.023 -4.675 14.538 1.00 85.12 220 SER A O 1
ATOM 1740 N N . LYS A 1 221 ? 6.524 -3.223 16.186 1.00 79.38 221 LYS A N 1
ATOM 1741 C CA . LYS A 1 221 ? 7.245 -3.990 17.204 1.00 79.38 221 LYS A CA 1
ATOM 1742 C C . LYS A 1 221 ? 6.366 -5.208 17.487 1.00 79.38 221 LYS A C 1
ATOM 1744 O O . LYS A 1 221 ? 5.214 -5.042 17.874 1.00 79.38 221 LYS A O 1
ATOM 1749 N N . GLU A 1 222 ? 6.847 -6.400 17.160 1.00 69.12 222 GLU A N 1
ATOM 1750 C CA . GLU A 1 222 ? 6.237 -7.622 17.680 1.00 69.12 222 GLU A CA 1
ATOM 1751 C C . GLU A 1 222 ? 6.455 -7.594 19.199 1.00 69.12 222 GLU A C 1
ATOM 1753 O O . GLU A 1 222 ? 7.602 -7.617 19.650 1.00 69.12 222 GLU A O 1
ATOM 1758 N N . GLU A 1 223 ? 5.372 -7.423 19.962 1.00 54.50 223 GLU A N 1
ATOM 1759 C CA . GLU A 1 223 ? 5.340 -7.713 21.403 1.00 54.50 223 GLU A CA 1
ATOM 1760 C C . GLU A 1 223 ? 5.120 -9.208 21.652 1.00 54.50 223 GLU A C 1
ATOM 1762 O O . GLU A 1 223 ? 4.313 -9.824 20.913 1.00 54.50 223 GLU A O 1
#

pLDDT: mean 75.86, std 19.02, range [40.94, 98.25]

Radius of gyration: 30.12 Å; chains: 1; bounding box: 65×85×78 Å